Protein 3KMA (pdb70)

Organism: Paramecium bursaria Chlorella virus 1 (NCBI:txid10506)

Sequence (210 aa):
MFNDRVIVKKSPLGGYGVFARKSFEKGELVEECLCIVRHNDDWGTALEDYLFSRKNMSAMALGFGAIFNHSKDPNARHELTAGLKRMRIFTIKPIAIGEEITISYMFNDRVIVKKSPLGGYGVFARKSFEKGELVEECLCIVRHNDDWGTALEDYLFSRKNMSAMALGFGAIFNHSKDPNARHELTAGLKRMRIFTIKPIAIGEEITISY

Radius of gyration: 16.86 Å; Cα contacts (8 Å, |Δi|>4): 523; chains: 2; bounding box: 34×38×48 Å

B-factor: mean 26.41, std 9.65, range [11.76, 72.54]

InterPro domains:
  IPR001214 SET domain [PF00856] (15-106)
  IPR001214 SET domain [PS50280] (4-106)
  IPR001214 SET domain [SM00317] (4-112)
  IPR009207 Histone-lysine N-methyltransferase, H3 lysine-37 specific [PIRSF022536] (6-108)
  IPR046341 SET domain superfamily [G3DSA:2.170.270.10] (1-119)
  IPR046341 SET domain superfamily [SSF82199] (2-110)

Structure (mmCIF, N/CA/C/O backbone):
data_3KMA
#
_entry.id   3KMA
#
_cell.length_a   60.403
_cell.length_b   60.403
_cell.length_c   102.417
_cell.angle_alpha   90.00
_cell.angle_beta   90.00
_cell.angle_gamma   120.00
#
_symmetry.space_group_name_H-M   'P 32 2 1'
#
loop_
_entity.id
_entity.type
_entity.pdbx_description
1 polymer 'A612L protein'
2 non-polymer GLYCEROL
3 non-polymer 'SULFATE ION'
4 non-polymer 'CHLORIDE ION'
5 water water
#
loop_
_atom_site.group_PDB
_atom_site.id
_atom_site.type_symbol
_atom_site.label_atom_id
_atom_site.label_alt_id
_atom_site.label_comp_id
_atom_site.label_asym_id
_atom_site.label_entity_id
_atom_site.label_seq_id
_atom_site.pdbx_PDB_ins_code
_atom_site.Cartn_x
_atom_site.Cartn_y
_atom_site.Cartn_z
_atom_site.occupancy
_atom_site.B_iso_or_equiv
_atom_site.auth_seq_id
_atom_site.auth_comp_id
_atom_site.auth_asym_id
_atom_site.auth_atom_id
_atom_site.pdbx_PDB_model_num
ATOM 1 N N . MET A 1 1 ? -30.043 33.308 59.822 1.00 23.77 1 MET A N 1
ATOM 2 C CA . MET A 1 1 ? -28.762 34.069 59.802 1.00 23.07 1 MET A CA 1
ATOM 3 C C . MET A 1 1 ? -28.821 35.124 58.704 1.00 23.28 1 MET A C 1
ATOM 4 O O . MET A 1 1 ? -29.028 34.801 57.535 1.00 23.73 1 MET A O 1
ATOM 9 N N . PHE A 1 2 ? -28.638 36.385 59.078 1.00 23.39 2 PHE A N 1
ATOM 10 C CA . PHE A 1 2 ? -28.695 37.461 58.099 1.00 24.77 2 PHE A CA 1
ATOM 11 C C . PHE A 1 2 ? -28.199 38.776 58.670 1.00 24.70 2 PHE A C 1
ATOM 12 O O . PHE A 1 2 ? -27.958 38.897 59.868 1.00 24.84 2 PHE A O 1
ATOM 20 N N . ASN A 1 3 ? -28.040 39.756 57.788 1.00 25.13 3 ASN A N 1
ATOM 21 C CA . ASN A 1 3 ? -27.653 41.096 58.189 1.00 25.98 3 ASN A CA 1
ATOM 22 C C . ASN A 1 3 ? -28.463 42.060 57.333 1.00 27.10 3 ASN A C 1
ATOM 23 O O . ASN A 1 3 ? -29.460 41.665 56.722 1.00 26.75 3 ASN A O 1
ATOM 28 N N . ASP A 1 4 ? -28.044 43.315 57.280 1.00 28.94 4 ASP A N 1
ATOM 29 C CA . ASP A 1 4 ? -28.773 44.316 56.518 1.00 31.57 4 ASP A CA 1
ATOM 30 C C . ASP A 1 4 ? -28.740 44.160 55.000 1.00 31.86 4 ASP A C 1
ATOM 31 O O . ASP A 1 4 ? -29.512 44.813 54.301 1.00 34.27 4 ASP A O 1
ATOM 36 N N . ARG A 1 5 ? -27.877 43.291 54.481 1.00 29.86 5 ARG A N 1
ATOM 37 C CA . ARG A 1 5 ? -27.801 43.131 53.032 1.00 27.81 5 ARG A CA 1
ATOM 38 C C . ARG A 1 5 ? -27.931 41.717 52.476 1.00 25.00 5 ARG A C 1
ATOM 39 O O . ARG A 1 5 ? -28.224 41.547 51.294 1.00 25.07 5 ARG A O 1
ATOM 47 N N . VAL A 1 6 ? -27.713 40.704 53.310 1.00 23.53 6 VAL A N 1
ATOM 48 C CA . VAL A 1 6 ? -27.823 39.323 52.846 1.00 22.07 6 VAL A CA 1
ATOM 49 C C . VAL A 1 6 ? -28.513 38.433 53.872 1.00 22.11 6 VAL A C 1
ATOM 50 O O . VAL A 1 6 ? -28.498 38.718 55.069 1.00 21.26 6 VAL A O 1
ATOM 54 N N . ILE A 1 7 ? -29.118 37.352 53.392 1.00 22.00 7 ILE A N 1
ATOM 55 C CA . ILE A 1 7 ? -29.800 36.411 54.270 1.00 23.27 7 ILE A CA 1
ATOM 56 C C . ILE A 1 7 ? -29.535 34.993 53.779 1.00 23.01 7 ILE A C 1
ATOM 57 O O . ILE A 1 7 ? -29.461 34.746 52.573 1.00 22.66 7 ILE A O 1
ATOM 62 N N . VAL A 1 8 ? -29.374 34.065 54.714 1.00 21.39 8 VAL A N 1
ATOM 63 C CA . VAL A 1 8 ? -29.113 32.678 54.357 1.00 22.10 8 VAL A CA 1
ATOM 64 C C . VAL A 1 8 ? -30.419 31.896 54.328 1.00 23.45 8 VAL A C 1
ATOM 65 O O . VAL A 1 8 ? -31.200 31.941 55.278 1.00 24.59 8 VAL A O 1
ATOM 69 N N . LYS A 1 9 ? -30.653 31.187 53.228 1.00 24.80 9 LYS A N 1
ATOM 70 C CA . LYS A 1 9 ? -31.867 30.390 53.068 1.00 27.59 9 LYS A CA 1
ATOM 71 C C . LYS A 1 9 ? -31.540 29.137 52.274 1.00 27.61 9 LYS A C 1
ATOM 72 O O . LYS A 1 9 ? -30.457 29.020 51.706 1.00 26.28 9 LYS A O 1
ATOM 78 N N . LYS A 1 10 ? -32.478 28.197 52.239 1.00 28.63 10 LYS A N 1
ATOM 79 C CA . LYS A 1 10 ? -32.284 26.962 51.491 1.00 29.93 10 LYS A CA 1
ATOM 80 C C . LYS A 1 10 ? -32.136 27.332 50.018 1.00 30.14 10 LYS A C 1
ATOM 81 O O . LYS A 1 10 ? -32.912 28.131 49.494 1.00 31.89 10 LYS A O 1
ATOM 83 N N . SER A 1 11 ? -31.140 26.755 49.354 1.00 31.32 11 SER A N 1
ATOM 84 C CA . SER A 1 11 ? -30.895 27.055 47.948 1.00 33.03 11 SER A CA 1
ATOM 85 C C . SER A 1 11 ? -31.268 25.921 46.999 1.00 33.65 11 SER A C 1
ATOM 86 O O . SER A 1 11 ? -31.006 24.750 47.276 1.00 34.12 11 SER A O 1
ATOM 89 N N . PRO A 1 12 ? -31.890 26.258 45.858 1.00 34.82 12 PRO A N 1
ATOM 90 C CA . PRO A 1 12 ? -32.280 25.234 44.886 1.00 34.80 12 PRO A CA 1
ATOM 91 C C . PRO A 1 12 ? -31.042 24.488 44.400 1.00 35.08 12 PRO A C 1
ATOM 92 O O . PRO A 1 12 ? -31.131 23.372 43.889 1.00 36.28 12 PRO A O 1
ATOM 96 N N . LEU A 1 13 ? -29.884 25.119 44.568 1.00 34.52 13 LEU A N 1
ATOM 97 C CA . LEU A 1 13 ? -28.620 24.525 44.156 1.00 35.04 13 LEU A CA 1
ATOM 98 C C . LEU A 1 13 ? -28.171 23.482 45.171 1.00 35.85 13 LEU A C 1
ATOM 99 O O . LEU A 1 13 ? -27.155 22.814 44.979 1.00 36.29 13 LEU A O 1
ATOM 104 N N . GLY A 1 14 ? -28.931 23.354 46.255 1.00 35.55 14 GLY A N 1
ATOM 105 C CA . GLY A 1 14 ? -28.597 22.386 47.283 1.00 35.31 14 GLY A CA 1
ATOM 106 C C . GLY A 1 14 ? -28.112 23.013 48.577 1.00 35.10 14 GLY A C 1
ATOM 107 O O . GLY A 1 14 ? -27.292 23.932 48.564 1.00 34.78 14 GLY A O 1
ATOM 108 N N . GLY A 1 15 ? -28.619 22.511 49.699 1.00 34.51 15 GLY A N 1
ATOM 109 C CA . GLY A 1 15 ? -28.217 23.033 50.993 1.00 33.42 15 GLY A CA 1
ATOM 110 C C . GLY A 1 15 ? -28.564 24.497 51.181 1.00 31.33 15 GLY A C 1
ATOM 111 O O . GLY A 1 15 ? -29.610 24.961 50.728 1.00 32.77 15 GLY A O 1
ATOM 112 N N . TYR A 1 16 ? -27.682 25.228 51.854 1.00 30.13 16 TYR A N 1
ATOM 113 C CA . TYR A 1 16 ? -27.901 26.646 52.104 1.00 27.96 16 TYR A CA 1
ATOM 114 C C . TYR A 1 16 ? -27.206 27.538 51.082 1.00 26.55 16 TYR A C 1
ATOM 115 O O . TYR A 1 16 ? -26.235 27.134 50.441 1.00 24.95 16 TYR A O 1
ATOM 124 N N . GLY A 1 17 ? -27.725 28.753 50.942 1.00 24.01 17 GLY A N 1
ATOM 125 C CA . GLY A 1 17 ? -27.160 29.719 50.018 1.00 22.84 17 GLY A CA 1
ATOM 126 C C . GLY A 1 17 ? -27.336 31.118 50.579 1.00 20.66 17 GLY A C 1
ATOM 127 O O . GLY A 1 17 ? -28.099 31.321 51.528 1.00 20.28 17 GLY A O 1
ATOM 128 N N . VAL A 1 18 ? -26.628 32.087 50.008 1.00 18.37 18 VAL A N 1
ATOM 129 C CA . VAL A 1 18 ? -26.724 33.467 50.469 1.00 19.13 18 VAL A CA 1
ATOM 130 C C . VAL A 1 18 ? -27.560 34.256 49.472 1.00 18.84 18 VAL A C 1
ATOM 131 O O . VAL A 1 18 ? -27.286 34.233 48.276 1.00 19.06 18 VAL A O 1
ATOM 135 N N . PHE A 1 19 ? -28.580 34.945 49.976 1.00 19.31 19 PHE A N 1
ATOM 136 C CA . PHE A 1 19 ? -29.487 35.722 49.136 1.00 20.53 19 PHE A CA 1
ATOM 137 C C . PHE A 1 19 ? -29.459 37.215 49.445 1.00 19.80 19 PHE A C 1
ATOM 138 O O . PHE A 1 19 ? -29.264 37.626 50.587 1.00 20.85 19 PHE A O 1
ATOM 146 N N . ALA A 1 20 ? -29.665 38.022 48.411 1.00 21.26 20 ALA A N 1
ATOM 147 C CA . ALA A 1 20 ? -29.658 39.472 48.552 1.00 23.05 20 ALA A CA 1
ATOM 148 C C . ALA A 1 20 ? -30.918 40.002 49.227 1.00 24.72 20 ALA A C 1
ATOM 149 O O . ALA A 1 20 ? -32.036 39.628 48.860 1.00 26.46 20 ALA A O 1
ATOM 151 N N . ARG A 1 21 ? -30.731 40.866 50.223 1.00 26.22 21 ARG A N 1
ATOM 152 C CA . ARG A 1 21 ? -31.852 41.470 50.935 1.00 28.23 21 ARG A CA 1
ATOM 153 C C . ARG A 1 21 ? -32.093 42.859 50.359 1.00 29.01 21 ARG A C 1
ATOM 154 O O . ARG A 1 21 ? -33.146 43.458 50.569 1.00 29.64 21 ARG A O 1
ATOM 162 N N . LYS A 1 22 ? -31.096 43.369 49.644 1.00 27.49 22 LYS A N 1
ATOM 163 C CA . LYS A 1 22 ? -31.186 44.680 49.018 1.00 28.66 22 LYS A CA 1
ATOM 164 C C . LYS A 1 22 ? -30.582 44.561 47.630 1.00 28.50 22 LYS A C 1
ATOM 165 O O . LYS A 1 22 ? -30.013 43.527 47.282 1.00 28.33 22 LYS A O 1
ATOM 171 N N . SER A 1 23 ? -30.711 45.612 46.830 1.00 28.84 23 SER A N 1
ATOM 172 C CA . SER A 1 23 ? -30.149 45.590 45.489 1.00 28.82 23 SER A CA 1
ATOM 173 C C . SER A 1 23 ? -28.662 45.890 45.601 1.00 27.24 23 SER A C 1
ATOM 174 O O . SER A 1 23 ? -28.237 46.650 46.471 1.00 27.60 23 SER A O 1
ATOM 177 N N . PHE A 1 24 ? -27.875 45.281 44.725 1.00 27.16 24 PHE A N 1
ATOM 178 C CA . PHE A 1 24 ? -26.433 45.485 44.721 1.00 27.10 24 PHE A CA 1
ATOM 179 C C . PHE A 1 24 ? -25.984 46.034 43.379 1.00 27.64 24 PHE A C 1
ATOM 180 O O . PHE A 1 24 ? -26.471 45.611 42.329 1.00 28.49 24 PHE A O 1
ATOM 188 N N . GLU A 1 25 ? -25.058 46.984 43.418 1.00 28.16 25 GLU A N 1
ATOM 189 C CA . GLU A 1 25 ? -24.522 47.564 42.197 1.00 28.66 25 GLU A CA 1
ATOM 190 C C . GLU A 1 25 ? -23.343 46.693 41.784 1.00 28.97 25 GLU A C 1
ATOM 191 O O . GLU A 1 25 ? -22.843 45.903 42.583 1.00 28.67 25 GLU A O 1
ATOM 193 N N . LYS A 1 26 ? -22.903 46.823 40.539 1.00 27.52 26 LYS A N 1
ATOM 194 C CA . LYS A 1 26 ? -21.774 46.034 40.063 1.00 28.02 26 LYS A CA 1
ATOM 195 C C . LYS A 1 26 ? -20.503 46.426 40.812 1.00 26.83 26 LYS A C 1
ATOM 196 O O . LYS A 1 26 ? -20.219 47.611 40.991 1.00 26.71 26 LYS A O 1
ATOM 202 N N . GLY A 1 27 ? -19.753 45.423 41.261 1.00 25.80 27 GLY A N 1
ATOM 203 C CA . GLY A 1 27 ? -18.513 45.677 41.973 1.00 22.41 27 GLY A CA 1
ATOM 204 C C . GLY A 1 27 ? -18.645 45.999 43.450 1.00 22.29 27 GLY A C 1
ATOM 205 O O . GLY A 1 27 ? -17.641 46.207 44.132 1.00 22.12 27 GLY A O 1
ATOM 206 N N . GLU A 1 28 ? -19.874 46.027 43.954 1.00 20.63 28 GLU A N 1
ATOM 207 C CA . GLU A 1 28 ? -20.125 46.343 45.357 1.00 20.24 28 GLU A CA 1
ATOM 208 C C . GLU A 1 28 ? -19.664 45.235 46.300 1.00 20.19 28 GLU A C 1
ATOM 209 O O . GLU A 1 28 ? -19.767 44.050 45.980 1.00 19.60 28 GLU A O 1
ATOM 215 N N . LEU A 1 29 ? -19.163 45.627 47.467 1.00 20.83 29 LEU A N 1
ATOM 216 C CA . LEU A 1 29 ? -18.713 44.659 48.458 1.00 20.81 29 LEU A CA 1
ATOM 217 C C . LEU A 1 29 ? -19.945 44.036 49.109 1.00 20.85 29 LEU A C 1
ATOM 218 O O . LEU A 1 29 ? -20.801 44.743 49.645 1.00 24.02 29 LEU A O 1
ATOM 223 N N . VAL A 1 30 ? -20.033 42.712 49.053 1.00 19.67 30 VAL A N 1
ATOM 224 C CA . VAL A 1 30 ? -21.155 41.993 49.641 1.00 18.66 30 VAL A CA 1
ATOM 225 C C . VAL A 1 30 ? -20.826 41.550 51.061 1.00 19.10 30 VAL A C 1
ATOM 226 O O . VAL A 1 30 ? -21.631 41.707 51.984 1.00 19.97 30 VAL A O 1
ATOM 230 N N . GLU A 1 31 ? -19.626 41.012 51.233 1.00 17.35 31 GLU A N 1
ATOM 231 C CA . GLU A 1 31 ? -19.211 40.501 52.527 1.00 16.56 31 GLU A CA 1
ATOM 232 C C . GLU A 1 31 ? -17.699 40.529 52.695 1.00 16.08 31 GLU A C 1
ATOM 233 O O . GLU A 1 31 ? -16.960 40.294 51.737 1.00 17.41 31 GLU A O 1
ATOM 239 N N . GLU A 1 32 ? -17.252 40.837 53.910 1.00 15.27 32 GLU A N 1
ATOM 240 C CA . GLU A 1 32 ? -15.832 40.810 54.246 1.00 14.67 32 GLU A CA 1
ATOM 241 C C . GLU A 1 32 ? -15.755 40.017 55.533 1.00 14.51 32 GLU A C 1
ATOM 242 O O . GLU A 1 32 ? -16.417 40.351 56.513 1.00 16.14 32 GLU A O 1
ATOM 248 N N . CYS A 1 33 ? -14.932 38.978 55.541 1.00 14.60 33 CYS A N 1
ATOM 249 C CA . CYS A 1 33 ? -14.835 38.133 56.717 1.00 14.97 33 CYS A CA 1
ATOM 250 C C . CYS A 1 33 ? -13.432 37.603 56.937 1.00 15.35 33 CYS A C 1
ATOM 251 O O . CYS A 1 33 ? -12.628 37.553 56.016 1.00 15.47 33 CYS A O 1
ATOM 254 N N . LEU A 1 34 ? -13.147 37.216 58.172 1.00 15.98 34 LEU A N 1
ATOM 255 C CA . LEU A 1 34 ? -11.853 36.651 58.513 1.00 14.81 34 LEU A CA 1
ATOM 256 C C . LEU A 1 34 ? -11.892 35.149 58.238 1.00 15.66 34 LEU A C 1
ATOM 257 O O . LEU A 1 34 ? -12.962 34.534 58.222 1.00 16.69 34 LEU A O 1
ATOM 262 N N . CYS A 1 35 ? -10.724 34.561 58.009 1.00 15.07 35 CYS A N 1
ATOM 263 C CA . CYS A 1 35 ? -10.631 33.132 57.748 1.00 13.70 35 CYS A CA 1
ATOM 264 C C . CYS A 1 35 ? -9.656 32.496 58.724 1.00 13.76 35 CYS A C 1
ATOM 265 O O . CYS A 1 35 ? -8.732 33.155 59.204 1.00 17.34 35 CYS A O 1
ATOM 268 N N . ILE A 1 36 ? -9.870 31.218 59.014 1.00 14.97 36 ILE A N 1
ATOM 269 C CA . ILE A 1 36 ? -8.964 30.472 59.879 1.00 13.23 36 ILE A CA 1
ATOM 270 C C . ILE A 1 36 ? -8.075 29.716 58.896 1.00 13.79 36 ILE A C 1
ATOM 271 O O . ILE A 1 36 ? -8.561 28.950 58.051 1.00 14.01 36 ILE A O 1
ATOM 276 N N . VAL A 1 37 ? -6.770 29.942 59.013 1.00 14.55 37 VAL A N 1
ATOM 277 C CA . VAL A 1 37 ? -5.790 29.356 58.113 1.00 14.86 37 VAL A CA 1
ATOM 278 C C . VAL A 1 37 ? -4.893 28.314 58.766 1.00 15.38 37 VAL A C 1
ATOM 279 O O . VAL A 1 37 ? -4.320 28.555 59.830 1.00 17.80 37 VAL A O 1
ATOM 283 N N . ARG A 1 38 ? -4.764 27.160 58.114 1.00 14.76 38 ARG A N 1
ATOM 284 C CA . ARG A 1 38 ? -3.925 26.076 58.628 1.00 14.15 38 ARG A CA 1
ATOM 285 C C . ARG A 1 38 ? -3.333 25.259 57.492 1.00 14.47 38 ARG A C 1
ATOM 286 O O . ARG A 1 38 ? -3.866 25.241 56.383 1.00 16.56 38 ARG A O 1
ATOM 294 N N . HIS A 1 39 ? -2.237 24.563 57.779 1.00 14.51 39 HIS A N 1
ATOM 295 C CA . HIS A 1 39 ? -1.593 23.722 56.781 1.00 16.25 39 HIS A CA 1
ATOM 296 C C . HIS A 1 39 ? -2.631 22.736 56.233 1.00 14.66 39 HIS A C 1
ATOM 297 O O . HIS A 1 39 ? -3.468 22.238 56.982 1.00 15.80 39 HIS A O 1
ATOM 304 N N . ASN A 1 40 ? -2.580 22.459 54.931 1.00 16.69 40 ASN A N 1
ATOM 305 C CA . ASN A 1 40 ? -3.530 21.531 54.312 1.00 17.89 40 ASN A CA 1
ATOM 306 C C . ASN A 1 40 ? -3.733 20.228 55.075 1.00 17.52 40 ASN A C 1
ATOM 307 O O . ASN A 1 40 ? -4.850 19.718 55.153 1.00 19.53 40 ASN A O 1
ATOM 312 N N . ASP A 1 41 ? -2.654 19.679 55.629 1.00 16.08 41 ASP A N 1
ATOM 313 C CA . ASP A 1 41 ? -2.748 18.415 56.345 1.00 16.49 41 ASP A CA 1
ATOM 314 C C . ASP A 1 41 ? -3.471 18.486 57.686 1.00 15.97 41 ASP A C 1
ATOM 315 O O . ASP A 1 41 ? -3.741 17.457 58.303 1.00 18.00 41 ASP A O 1
ATOM 320 N N . ASP A 1 42 ? -3.787 19.696 58.140 1.00 15.37 42 ASP A N 1
ATOM 321 C CA . ASP A 1 42 ? -4.503 19.852 59.399 1.00 15.80 42 ASP A CA 1
ATOM 322 C C . ASP A 1 42 ? -6.007 19.702 59.207 1.00 15.92 42 ASP A C 1
ATOM 323 O O . ASP A 1 42 ? -6.747 19.547 60.175 1.00 15.85 42 ASP A O 1
ATOM 328 N N . TRP A 1 43 ? -6.459 19.752 57.958 1.00 15.53 43 TRP A N 1
ATOM 329 C CA . TRP A 1 43 ? -7.887 19.661 57.683 1.00 14.87 43 TRP A CA 1
ATOM 330 C C . TRP A 1 43 ? -8.365 18.265 57.334 1.00 15.63 43 TRP A C 1
ATOM 331 O O . TRP A 1 43 ? -7.713 17.545 56.577 1.00 18.56 43 TRP A O 1
ATOM 342 N N . GLY A 1 44 ? -9.513 17.897 57.889 1.00 16.17 44 GLY A N 1
ATOM 343 C CA . GLY A 1 44 ? -10.095 16.598 57.609 1.00 15.67 44 GLY A CA 1
ATOM 344 C C . GLY A 1 44 ? -11.051 16.734 56.437 1.00 15.20 44 GLY A C 1
ATOM 345 O O . GLY A 1 44 ? -10.978 17.711 55.691 1.00 16.36 44 GLY A O 1
ATOM 346 N N . THR A 1 45 ? -11.943 15.765 56.269 1.00 14.77 45 THR A N 1
ATOM 347 C CA . THR A 1 45 ? -12.901 15.807 55.170 1.00 16.12 45 THR A CA 1
ATOM 348 C C . THR A 1 45 ? -14.082 16.726 55.465 1.00 15.56 45 THR A C 1
ATOM 349 O O . THR A 1 45 ? -14.768 17.180 54.558 1.00 14.51 45 THR A O 1
ATOM 353 N N . ALA A 1 46 ? -14.306 17.017 56.741 1.00 16.32 46 ALA A N 1
ATOM 354 C CA . ALA A 1 46 ? -15.432 17.847 57.145 1.00 16.43 46 ALA A CA 1
ATOM 355 C C . ALA A 1 46 ? -15.753 19.065 56.289 1.00 15.78 46 ALA A C 1
ATOM 356 O O . ALA A 1 46 ? -16.893 19.236 55.858 1.00 16.54 46 ALA A O 1
ATOM 358 N N . LEU A 1 47 ? -14.755 19.905 56.038 1.00 13.96 47 LEU A N 1
ATOM 359 C CA . LEU A 1 47 ? -14.991 21.138 55.284 1.00 15.65 47 LEU A CA 1
ATOM 360 C C . LEU A 1 47 ? -14.347 21.215 53.910 1.00 17.84 47 LEU A C 1
ATOM 361 O O . LEU A 1 47 ? -14.212 22.298 53.358 1.00 18.23 47 LEU A O 1
ATOM 366 N N . GLU A 1 48 ? -13.962 20.081 53.341 1.00 19.57 48 GLU A N 1
ATOM 367 C CA . GLU A 1 48 ? -13.299 20.118 52.046 1.00 22.01 48 GLU A CA 1
ATOM 368 C C . GLU A 1 48 ? -14.079 20.830 50.935 1.00 22.21 48 GLU A C 1
ATOM 369 O O . GLU A 1 48 ? -13.471 21.347 49.997 1.00 23.59 48 GLU A O 1
ATOM 375 N N . ASP A 1 49 ? -15.407 20.881 51.038 1.00 20.98 49 ASP A N 1
ATOM 376 C CA . ASP A 1 49 ? -16.210 21.554 50.009 1.00 22.73 49 ASP A CA 1
ATOM 377 C C . ASP A 1 49 ? -16.333 23.062 50.236 1.00 21.41 49 ASP A C 1
ATOM 378 O O . ASP A 1 49 ? -16.921 23.779 49.418 1.00 22.77 49 ASP A O 1
ATOM 383 N N . TYR A 1 50 ? -15.775 23.542 51.341 1.00 17.85 50 TYR A N 1
ATOM 384 C CA . TYR A 1 50 ? -15.842 24.960 51.689 1.00 16.94 50 TYR A CA 1
ATOM 385 C C . TYR A 1 50 ? -14.490 25.648 51.706 1.00 15.42 50 TYR A C 1
ATOM 386 O O . TYR A 1 50 ? -14.402 26.863 51.515 1.00 16.64 50 TYR A O 1
ATOM 395 N N . LEU A 1 51 ? -13.436 24.877 51.948 1.00 14.69 51 LEU A N 1
ATOM 396 C CA . LEU A 1 51 ? -12.094 25.441 52.036 1.00 15.17 51 LEU A CA 1
ATOM 397 C C . LEU A 1 51 ? -11.541 26.054 50.760 1.00 17.14 51 LEU A C 1
ATOM 398 O O . LEU A 1 51 ? -11.871 25.635 49.650 1.00 17.69 51 LEU A O 1
ATOM 403 N N . PHE A 1 52 ? -10.689 27.056 50.943 1.00 18.16 52 PHE A N 1
ATOM 404 C CA . PHE A 1 52 ? -10.017 27.726 49.839 1.00 19.99 52 PHE A CA 1
ATOM 405 C C . PHE A 1 52 ? -8.546 27.420 50.089 1.00 21.69 52 PHE A C 1
ATOM 406 O O . PHE A 1 52 ? -8.067 27.540 51.220 1.00 20.86 52 PHE A O 1
ATOM 414 N N . SER A 1 53 ? -7.830 27.010 49.047 1.00 20.16 53 SER A N 1
ATOM 415 C CA . SER A 1 53 ? -6.434 26.640 49.218 1.00 22.89 53 SER A CA 1
ATOM 416 C C . SER A 1 53 ? -5.449 27.358 48.307 1.00 22.82 53 SER A C 1
ATOM 417 O O . SER A 1 53 ? -5.768 27.705 47.173 1.00 24.19 53 SER A O 1
ATOM 420 N N . ARG A 1 54 ? -4.243 27.561 48.829 1.00 22.60 54 ARG A N 1
ATOM 421 C CA . ARG A 1 54 ? -3.154 28.204 48.101 1.00 22.59 54 ARG A CA 1
ATOM 422 C C . ARG A 1 54 ? -1.866 27.566 48.611 1.00 23.41 54 ARG A C 1
ATOM 423 O O . ARG A 1 54 ? -1.538 27.670 49.794 1.00 22.58 54 ARG A O 1
ATOM 425 N N . LYS A 1 55 ? -1.142 26.903 47.715 1.00 23.77 55 LYS A N 1
ATOM 426 C CA . LYS A 1 55 ? 0.093 26.226 48.077 1.00 25.41 55 LYS A CA 1
ATOM 427 C C . LYS A 1 55 ? -0.184 25.163 49.141 1.00 24.73 55 LYS A C 1
ATOM 428 O O . LYS A 1 55 ? -1.057 24.320 48.952 1.00 26.76 55 LYS A O 1
ATOM 434 N N . ASN A 1 56 ? 0.531 25.204 50.259 1.00 26.46 56 ASN A N 1
ATOM 435 C CA . ASN A 1 56 ? 0.334 24.199 51.299 1.00 26.02 56 ASN A CA 1
ATOM 436 C C . ASN A 1 56 ? -0.615 24.641 52.404 1.00 24.73 56 ASN A C 1
ATOM 437 O O . ASN A 1 56 ? -0.684 24.010 53.457 1.00 22.90 56 ASN A O 1
ATOM 442 N N . MET A 1 57 ? -1.365 25.711 52.156 1.00 23.05 57 MET A N 1
ATOM 443 C CA . MET A 1 57 ? -2.289 26.232 53.159 1.00 22.10 57 MET A CA 1
ATOM 444 C C . MET A 1 57 ? -3.738 26.250 52.693 1.00 21.73 57 MET A C 1
ATOM 445 O O . MET A 1 57 ? -4.019 26.437 51.510 1.00 23.05 57 MET A O 1
ATOM 450 N N . SER A 1 58 ? -4.653 26.051 53.637 1.00 18.09 58 SER A N 1
ATOM 451 C CA . SER A 1 58 ? -6.082 26.100 53.346 1.00 16.88 58 SER A CA 1
ATOM 452 C C . SER A 1 58 ? -6.736 27.015 54.362 1.00 16.24 58 SER A C 1
ATOM 453 O O . SER A 1 58 ? -6.267 27.146 55.497 1.00 15.74 58 SER A O 1
ATOM 456 N N . ALA A 1 59 ? -7.829 27.641 53.958 1.00 15.54 59 ALA A N 1
ATOM 457 C CA . ALA A 1 59 ? -8.510 28.567 54.843 1.00 14.88 59 ALA A CA 1
ATOM 458 C C . ALA A 1 59 ? -10.018 28.388 54.846 1.00 15.05 59 ALA A C 1
ATOM 459 O O . ALA A 1 59 ? -10.635 28.160 53.801 1.00 13.96 59 ALA A O 1
ATOM 461 N N . MET A 1 60 ? -10.601 28.485 56.036 1.00 13.16 60 MET A N 1
ATOM 462 C CA . MET A 1 60 ? -12.046 28.378 56.192 1.00 13.77 60 MET A CA 1
ATOM 463 C C . MET A 1 60 ? -12.592 29.774 56.487 1.00 12.25 60 MET A C 1
ATOM 464 O O . MET A 1 60 ? -12.227 30.398 57.483 1.00 13.77 60 MET A O 1
ATOM 469 N N . ALA A 1 61 ? -13.450 30.275 55.601 1.00 12.54 61 ALA A N 1
ATOM 470 C CA . ALA A 1 61 ? -14.017 31.604 55.781 1.00 11.86 61 ALA A CA 1
ATOM 471 C C . ALA A 1 61 ? -15.117 31.621 56.827 1.00 12.64 61 ALA A C 1
ATOM 472 O O . ALA A 1 61 ? -16.007 30.768 56.819 1.00 13.12 61 ALA A O 1
ATOM 474 N N . LEU A 1 62 ? -15.045 32.594 57.728 1.00 12.97 62 LEU A N 1
ATOM 475 C CA . LEU A 1 62 ? -16.053 32.738 58.769 1.00 11.76 62 LEU A CA 1
ATOM 476 C C . LEU A 1 62 ? -17.098 33.712 58.228 1.00 13.32 62 LEU A C 1
ATOM 477 O O . LEU A 1 62 ? -17.169 33.919 57.023 1.00 12.27 62 LEU A O 1
ATOM 482 N N . GLY A 1 63 ? -17.899 34.317 59.094 1.00 12.70 63 GLY A N 1
ATOM 483 C CA . GLY A 1 63 ? -18.928 35.216 58.591 1.00 13.15 63 GLY A CA 1
ATOM 484 C C . GLY A 1 63 ? -19.832 34.465 57.622 1.00 12.83 63 GLY A C 1
ATOM 485 O O . GLY A 1 63 ? -20.221 33.326 57.898 1.00 12.25 63 GLY A O 1
ATOM 486 N N . PHE A 1 64 ? -20.172 35.091 56.497 1.00 13.49 64 PHE A N 1
ATOM 487 C CA . PHE A 1 64 ? -21.021 34.462 55.477 1.00 13.65 64 PHE A CA 1
ATOM 488 C C . PHE A 1 64 ? -20.176 33.877 54.344 1.00 14.24 64 PHE A C 1
ATOM 489 O O . PHE A 1 64 ? -20.699 33.214 53.445 1.00 14.28 64 PHE A O 1
ATOM 497 N N . GLY A 1 65 ? -18.873 34.133 54.395 1.00 15.45 65 GLY A N 1
ATOM 498 C CA . GLY A 1 65 ? -17.969 33.693 53.342 1.00 14.63 65 GLY A CA 1
ATOM 499 C C . GLY A 1 65 ? -18.048 32.283 52.797 1.00 15.32 65 GLY A C 1
ATOM 500 O O . GLY A 1 65 ? -17.995 32.089 51.584 1.00 16.94 65 GLY A O 1
ATOM 501 N N . ALA A 1 66 ? -18.170 31.293 53.673 1.00 15.62 66 ALA A N 1
ATOM 502 C CA . ALA A 1 66 ? -18.216 29.903 53.225 1.00 16.71 66 ALA A CA 1
ATOM 503 C C . ALA A 1 66 ? -19.588 29.434 52.749 1.00 17.84 66 ALA A C 1
ATOM 504 O O . ALA A 1 66 ? -19.713 28.354 52.169 1.00 21.27 66 ALA A O 1
ATOM 506 N N . ILE A 1 67 ? -20.608 30.254 52.971 1.00 17.30 67 ILE A N 1
ATOM 507 C CA . ILE A 1 67 ? -21.970 29.892 52.606 1.00 17.87 67 ILE A CA 1
ATOM 508 C C . ILE A 1 67 ? -22.349 30.159 51.147 1.00 17.72 67 ILE A C 1
ATOM 509 O O . ILE A 1 67 ? -23.264 29.523 50.616 1.00 19.04 67 ILE A O 1
ATOM 514 N N . PHE A 1 68 ? -21.654 31.084 50.492 1.00 16.69 68 PHE A N 1
ATOM 515 C CA . PHE A 1 68 ? -21.948 31.387 49.092 1.00 17.65 68 PHE A CA 1
ATOM 516 C C . PHE A 1 68 ? -21.758 30.139 48.236 1.00 17.74 68 PHE A C 1
ATOM 517 O O . PHE A 1 68 ? -20.732 29.470 48.326 1.00 19.94 68 PHE A O 1
ATOM 525 N N . ASN A 1 69 ? -22.753 29.820 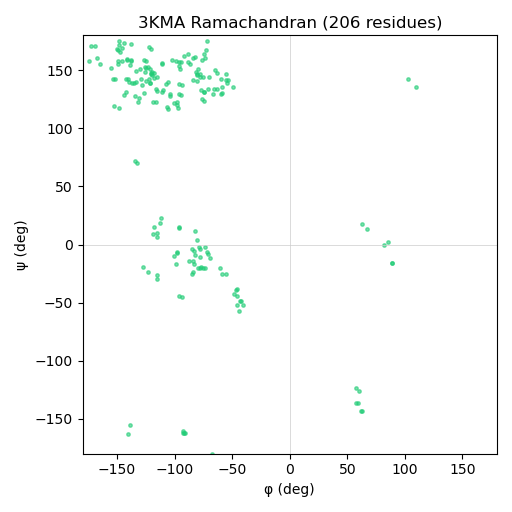47.415 1.00 19.79 69 ASN A N 1
ATOM 526 C CA . ASN A 1 69 ? -22.675 28.654 46.541 1.00 22.47 69 ASN A CA 1
ATOM 527 C C . ASN A 1 69 ? -21.897 28.952 45.261 1.00 25.04 69 ASN A C 1
ATOM 528 O O . ASN A 1 69 ? -21.703 30.112 44.891 1.00 21.73 69 ASN A O 1
ATOM 533 N N . HIS A 1 70 ? -21.451 27.891 44.597 1.00 27.90 70 HIS A N 1
ATOM 534 C CA . HIS A 1 70 ? -20.707 28.003 43.347 1.00 31.90 70 HIS A CA 1
ATOM 535 C C . HIS A 1 70 ? -21.676 27.846 42.180 1.00 33.01 70 HIS A C 1
ATOM 536 O O . HIS A 1 70 ? -22.692 27.162 42.299 1.00 33.64 70 HIS A O 1
ATOM 543 N N . SER A 1 71 ? -21.363 28.476 41.053 1.00 33.43 71 SER A N 1
ATOM 544 C CA . SER A 1 71 ? -22.232 28.404 39.884 1.00 35.49 71 SER A CA 1
ATOM 545 C C . SER A 1 71 ? -21.477 28.638 38.585 1.00 36.83 71 SER A C 1
ATOM 546 O O . SER A 1 71 ? -20.464 29.336 38.562 1.00 36.11 71 SER A O 1
ATOM 549 N N . LYS A 1 72 ? -21.983 28.053 37.502 1.00 37.21 72 LYS A N 1
ATOM 550 C CA . LYS A 1 72 ? -21.365 28.202 36.190 1.00 38.18 72 LYS A CA 1
ATOM 5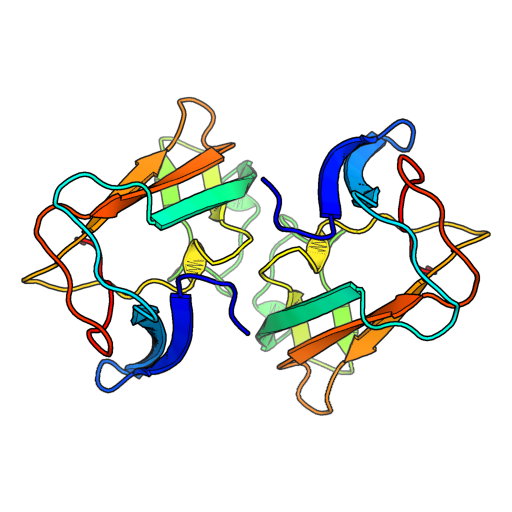51 C C . LYS A 1 72 ? -21.624 29.602 35.642 1.00 37.90 72 LYS A C 1
ATOM 552 O O . LYS A 1 72 ? -20.917 30.071 34.748 1.00 39.18 72 LYS A O 1
ATOM 554 N N . ASP A 1 73 ? -22.645 30.260 36.182 1.00 36.69 73 ASP A N 1
ATOM 555 C CA . ASP A 1 73 ? -23.007 31.615 35.774 1.00 35.95 73 ASP A CA 1
ATOM 556 C C . ASP A 1 73 ? -23.212 32.457 37.034 1.00 34.10 73 ASP A C 1
ATOM 557 O O . ASP A 1 73 ? -24.333 32.837 37.369 1.00 35.12 73 ASP A O 1
ATOM 559 N N . PRO A 1 74 ? -22.117 32.762 37.746 1.00 31.72 74 PRO A N 1
ATOM 560 C CA . PRO A 1 74 ? -22.136 33.554 38.980 1.00 29.22 74 PRO A CA 1
ATOM 561 C C . PRO A 1 74 ? -22.371 35.051 38.801 1.00 26.90 74 PRO A C 1
ATOM 562 O O . PRO A 1 74 ? -22.190 35.600 37.713 1.00 26.73 74 PRO A O 1
ATOM 566 N N . ASN A 1 75 ? -22.781 35.704 39.883 1.00 24.74 75 ASN A N 1
ATOM 567 C CA . ASN A 1 75 ? -23.009 37.139 39.866 1.00 22.60 75 ASN A CA 1
ATOM 568 C C . ASN A 1 75 ? -22.079 37.814 40.868 1.00 20.84 75 ASN A C 1
ATOM 569 O O . ASN A 1 75 ? -22.198 39.012 41.140 1.00 20.26 75 ASN A O 1
ATOM 574 N N . ALA A 1 76 ? -21.146 37.031 41.407 1.00 19.93 76 ALA A N 1
ATOM 575 C CA . ALA A 1 76 ? -20.176 37.536 42.373 1.00 19.04 76 ALA A CA 1
ATOM 576 C C . ALA A 1 76 ? -18.843 36.796 42.267 1.00 18.70 76 ALA A C 1
ATOM 577 O O . ALA A 1 76 ? -18.723 35.797 41.556 1.00 19.18 76 ALA A O 1
ATOM 579 N N . ARG A 1 77 ? -17.841 37.302 42.978 1.00 18.68 77 ARG A N 1
ATOM 580 C CA . ARG A 1 77 ? -16.512 36.703 42.982 1.00 18.26 77 ARG A CA 1
ATOM 581 C C . ARG A 1 77 ? -15.931 36.784 44.384 1.00 18.96 77 ARG A C 1
ATOM 582 O O . ARG A 1 77 ? -16.363 37.599 45.198 1.00 16.25 77 ARG A O 1
ATOM 590 N N . HIS A 1 78 ? -14.958 35.930 44.677 1.00 19.71 78 HIS A N 1
ATOM 591 C CA . HIS A 1 78 ? -14.321 35.983 45.982 1.00 21.26 78 HIS A CA 1
ATOM 592 C C . HIS A 1 78 ? -12.900 36.484 45.789 1.00 20.21 78 HIS A C 1
ATOM 593 O O . HIS A 1 78 ? -12.321 36.367 44.706 1.00 20.90 78 HIS A O 1
ATOM 600 N N . GLU A 1 79 ? -12.343 37.051 46.846 1.00 18.48 79 GLU A N 1
ATOM 601 C CA . GLU A 1 79 ? -11.002 37.583 46.798 1.00 17.99 79 GLU A CA 1
ATOM 602 C C . GLU A 1 79 ? -10.354 37.309 48.148 1.00 18.00 79 GLU A C 1
ATOM 603 O O . GLU A 1 79 ? -10.932 37.600 49.189 1.00 18.01 79 GLU A O 1
ATOM 609 N N . LEU A 1 80 ? -9.163 36.724 48.120 1.00 18.65 80 LEU A N 1
ATOM 610 C CA . LEU A 1 80 ? -8.436 36.396 49.339 1.00 19.48 80 LEU A CA 1
ATOM 611 C C . LEU A 1 80 ? -7.147 37.190 49.432 1.00 21.40 80 LEU A C 1
ATOM 612 O O . LEU A 1 80 ? -6.496 37.462 48.418 1.00 22.13 80 LEU A O 1
ATOM 617 N N . THR A 1 81 ? -6.788 37.578 50.651 1.00 20.21 81 THR A N 1
ATOM 618 C CA . THR A 1 81 ? -5.552 38.310 50.864 1.00 20.89 81 THR A CA 1
ATOM 619 C C . THR A 1 81 ? -4.422 37.295 50.723 1.00 23.27 81 THR A C 1
ATOM 620 O O . THR A 1 81 ? -4.656 36.083 50.770 1.00 23.04 81 THR A O 1
ATOM 624 N N . ALA A 1 82 ? -3.200 37.787 50.549 1.00 24.94 82 ALA A N 1
ATOM 625 C CA . ALA A 1 82 ? -2.039 36.921 50.372 1.00 26.53 82 ALA A CA 1
ATOM 626 C C . ALA A 1 82 ? -1.961 35.760 51.365 1.00 25.71 82 ALA A C 1
ATOM 627 O O . ALA A 1 82 ? -1.812 34.606 50.958 1.00 29.35 82 ALA A O 1
ATOM 629 N N . GLY A 1 83 ? -2.058 36.063 52.656 1.00 23.10 83 GLY A N 1
ATOM 630 C CA . GLY A 1 83 ? -1.975 35.023 53.669 1.00 22.69 83 GLY A CA 1
ATOM 631 C C . GLY A 1 83 ? -3.264 34.248 53.886 1.00 20.55 83 GLY A C 1
ATOM 632 O O . GLY A 1 83 ? -3.336 33.386 54.766 1.00 22.34 83 GLY A O 1
ATOM 633 N N . LEU A 1 84 ? -4.274 34.552 53.073 1.00 20.68 84 LEU A N 1
ATOM 634 C CA . LEU A 1 84 ? -5.583 33.901 53.145 1.00 17.90 84 LEU A CA 1
ATOM 635 C C . LEU A 1 84 ? -6.353 34.223 54.417 1.00 17.64 84 LEU A C 1
ATOM 636 O O . LEU A 1 84 ? -7.360 33.577 54.714 1.00 16.49 84 LEU A O 1
ATOM 641 N N . LYS A 1 85 ? -5.895 35.229 55.156 1.00 18.05 85 LYS A N 1
ATOM 642 C CA . LYS A 1 85 ? -6.530 35.605 56.412 1.00 16.99 85 LYS A CA 1
ATOM 643 C C . LYS A 1 85 ? -7.846 36.362 56.280 1.00 17.11 85 LYS A C 1
ATOM 644 O O . LYS A 1 85 ? -8.631 36.405 57.223 1.00 17.62 85 LYS A O 1
ATOM 646 N N . ARG A 1 86 ? -8.090 36.964 55.122 1.00 15.34 86 ARG A N 1
ATOM 647 C CA . ARG A 1 86 ? -9.323 37.714 54.923 1.00 15.32 86 ARG A CA 1
ATOM 648 C C . ARG A 1 86 ? -9.932 37.433 53.560 1.00 14.80 86 ARG A C 1
ATOM 649 O O . ARG A 1 86 ? -9.222 37.337 52.560 1.00 15.50 86 ARG A O 1
ATOM 657 N N . MET A 1 87 ? -11.255 37.293 53.530 1.00 14.60 87 MET A N 1
ATOM 658 C CA . MET A 1 87 ? -11.970 37.052 52.287 1.00 14.39 87 MET A CA 1
ATOM 659 C C . MET A 1 87 ? -13.000 38.136 52.028 1.00 14.22 87 MET A C 1
ATOM 660 O O . MET A 1 87 ? -13.686 38.590 52.944 1.00 16.25 87 MET A O 1
ATOM 665 N N . ARG A 1 88 ? -13.083 38.558 50.773 1.00 13.88 88 ARG A N 1
ATOM 666 C CA . ARG A 1 88 ? -14.068 39.545 50.360 1.00 14.60 88 ARG A CA 1
ATOM 667 C C . ARG A 1 88 ? -14.886 38.971 49.214 1.00 13.75 88 ARG A C 1
ATOM 668 O O . ARG A 1 88 ? -14.364 38.262 48.346 1.00 14.95 88 ARG A O 1
ATOM 676 N N . ILE A 1 89 ? -16.182 39.251 49.234 1.00 15.06 89 ILE A N 1
ATOM 677 C CA . ILE A 1 89 ? -17.080 38.814 48.179 1.00 14.84 89 ILE A CA 1
ATOM 678 C C . ILE A 1 89 ? -17.592 40.093 47.531 1.00 13.59 89 ILE A C 1
ATOM 679 O O . ILE A 1 89 ? -18.147 40.956 48.214 1.00 14.89 89 ILE A O 1
ATOM 684 N N . PHE A 1 90 ? -17.369 40.219 46.225 1.00 16.44 90 PHE A N 1
ATOM 685 C CA . PHE A 1 90 ? -17.788 41.391 45.451 1.00 16.53 90 PHE A CA 1
ATOM 686 C C . PHE A 1 90 ? -18.739 40.942 44.342 1.00 16.13 90 PHE A C 1
ATOM 687 O O . PHE A 1 90 ? -18.584 39.855 43.786 1.00 17.08 90 PHE A O 1
ATOM 695 N N . THR A 1 91 ? -19.712 41.778 43.998 1.00 18.77 91 THR A N 1
ATOM 696 C CA . THR A 1 91 ? -20.619 41.417 42.916 1.00 19.61 91 THR A CA 1
ATOM 697 C C . THR A 1 91 ? -19.878 41.707 41.616 1.00 21.30 91 THR A C 1
ATOM 698 O O . THR A 1 91 ? -19.014 42.586 41.575 1.00 22.01 91 THR A O 1
ATOM 702 N N . ILE A 1 92 ? -20.192 40.963 40.563 1.00 21.48 92 ILE A N 1
ATOM 703 C CA . ILE A 1 92 ? -19.551 41.197 39.273 1.00 24.73 92 ILE A CA 1
ATOM 704 C C . ILE A 1 92 ? -20.610 41.668 38.291 1.00 26.98 92 ILE A C 1
ATOM 705 O O . ILE A 1 92 ? -20.352 41.820 37.095 1.00 28.23 92 ILE A O 1
ATOM 710 N N . LYS A 1 93 ? -21.807 41.894 38.818 1.00 27.46 93 LYS A N 1
ATOM 711 C CA . LYS A 1 93 ? -22.939 42.359 38.028 1.00 29.18 93 LYS A CA 1
ATOM 712 C C . LYS A 1 93 ? -24.024 42.795 39.001 1.00 29.86 93 LYS A C 1
ATOM 713 O O . LYS A 1 93 ? -24.002 42.418 40.172 1.00 29.05 93 LYS A O 1
ATOM 719 N N . PRO A 1 94 ? -24.981 43.613 38.538 1.00 28.65 94 PRO A N 1
ATOM 720 C CA . PRO A 1 94 ? -26.049 44.055 39.438 1.00 27.94 94 PRO A CA 1
ATOM 721 C C . PRO A 1 94 ? -26.834 42.858 39.973 1.00 26.69 94 PRO A C 1
ATOM 722 O O . PRO A 1 94 ? -27.065 41.887 39.255 1.00 27.46 94 PRO A O 1
ATOM 726 N N . ILE A 1 95 ? -27.229 42.925 41.240 1.00 27.23 95 ILE A N 1
ATOM 727 C CA . ILE A 1 95 ? -27.990 41.844 41.850 1.00 26.20 95 ILE A CA 1
ATOM 728 C C . ILE A 1 95 ? -29.270 42.390 42.472 1.00 26.19 95 ILE A C 1
ATOM 729 O O . ILE A 1 95 ? -29.239 43.366 43.223 1.00 26.75 95 ILE A O 1
ATOM 734 N N . ALA A 1 96 ? -30.392 41.752 42.155 1.00 27.89 96 ALA A N 1
ATOM 735 C CA . ALA A 1 96 ? -31.690 42.181 42.663 1.00 28.48 96 ALA A CA 1
ATOM 736 C C . ALA A 1 96 ? -32.114 41.414 43.905 1.00 28.85 96 ALA A C 1
ATOM 737 O O . ALA A 1 96 ? -31.702 40.273 44.116 1.00 29.05 96 ALA A O 1
ATOM 739 N N . ILE A 1 97 ? -32.947 42.057 44.717 1.00 28.26 97 ILE A N 1
ATOM 740 C CA . ILE A 1 97 ? -33.462 41.464 45.944 1.00 28.63 97 ILE A CA 1
ATOM 741 C C . ILE A 1 97 ? -34.018 40.069 45.678 1.00 28.92 97 ILE A C 1
ATOM 742 O O . ILE A 1 97 ? -34.734 39.854 44.697 1.00 29.27 97 ILE A O 1
ATOM 747 N N . GLY A 1 98 ? -33.678 39.124 46.550 1.00 28.27 98 GLY A N 1
ATOM 748 C CA . GLY A 1 98 ? -34.170 37.767 46.397 1.00 27.42 98 GLY A CA 1
ATOM 749 C C . GLY A 1 98 ? -33.300 36.860 45.548 1.00 27.10 98 GLY A C 1
ATOM 750 O O . GLY A 1 98 ? -33.455 35.641 45.581 1.00 27.73 98 GLY A O 1
ATOM 751 N N . GLU A 1 99 ? -32.390 37.445 44.776 1.00 27.62 99 GLU A N 1
ATOM 752 C CA . GLU A 1 99 ? -31.508 36.645 43.940 1.00 25.33 99 GLU A CA 1
ATOM 753 C C . GLU A 1 99 ? -30.437 35.991 44.799 1.00 24.52 99 GLU A C 1
ATOM 754 O O . GLU A 1 99 ? -29.976 36.580 45.778 1.00 24.55 99 GLU A O 1
ATOM 760 N N . GLU A 1 100 ? -30.048 34.772 44.446 1.00 23.99 100 GLU A N 1
ATOM 761 C CA . GLU A 1 100 ? -28.998 34.104 45.201 1.00 22.93 100 GLU A CA 1
ATOM 762 C C . GLU A 1 100 ? -27.671 34.653 44.703 1.00 22.76 100 GLU A C 1
ATOM 763 O O . GLU A 1 100 ? -27.498 34.885 43.504 1.00 23.31 100 GLU A O 1
ATOM 769 N N . ILE A 1 101 ? -26.742 34.872 45.627 1.00 21.82 101 ILE A N 1
ATOM 770 C CA . ILE A 1 101 ? -25.425 35.393 45.283 1.00 20.52 101 ILE A CA 1
ATOM 771 C C . ILE A 1 101 ? 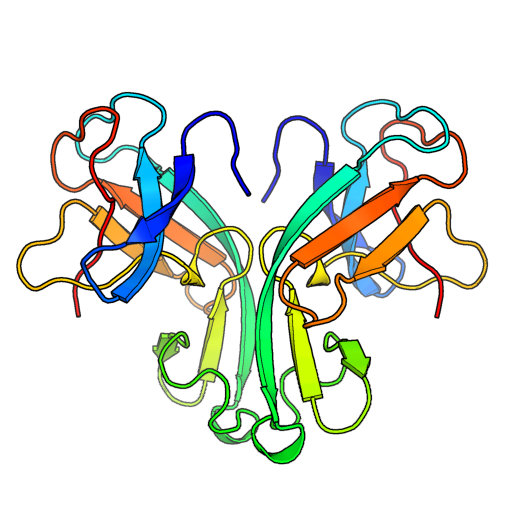-24.463 34.213 45.183 1.00 20.99 101 ILE A C 1
ATOM 772 O O . ILE A 1 101 ? -24.228 33.506 46.160 1.00 20.31 101 ILE A O 1
ATOM 777 N N . THR A 1 102 ? -23.910 34.000 43.995 1.00 19.93 102 THR A N 1
ATOM 778 C CA . THR A 1 102 ? -23.000 32.885 43.775 1.00 21.69 102 THR A CA 1
ATOM 779 C C . THR A 1 102 ? -21.655 33.325 43.211 1.00 22.43 102 THR A C 1
ATOM 780 O O . THR A 1 102 ? -21.543 34.397 42.622 1.00 20.59 102 THR A O 1
ATOM 784 N N . ILE A 1 103 ? -20.639 32.487 43.402 1.00 24.10 103 ILE A N 1
ATOM 785 C CA . ILE A 1 103 ? -19.299 32.767 42.897 1.00 26.43 103 ILE A CA 1
ATOM 786 C C . ILE A 1 103 ? -18.864 31.657 41.941 1.00 29.93 103 ILE A C 1
ATOM 787 O O . ILE A 1 103 ? -19.508 30.610 41.860 1.00 29.56 103 ILE A O 1
ATOM 792 N N . SER A 1 104 ? -17.775 31.890 41.215 1.00 34.12 104 SER A N 1
ATOM 793 C CA . SER A 1 104 ? -17.262 30.916 40.255 1.00 37.96 104 SER A CA 1
ATOM 794 C C . SER A 1 104 ? -16.726 29.654 40.922 1.00 40.24 104 SER A C 1
ATOM 795 O O . SER A 1 104 ? -16.749 29.522 42.144 1.00 40.91 104 SER A O 1
ATOM 798 N N . TYR A 1 105 ? -16.241 28.729 40.099 1.00 43.10 105 TYR A N 1
ATOM 799 C CA . TYR A 1 105 ? -15.674 27.476 40.586 1.00 44.87 105 TYR A CA 1
ATOM 800 C C . TYR A 1 105 ? -14.154 27.585 40.652 1.00 45.76 105 TYR A C 1
ATOM 801 O O . TYR A 1 105 ? -13.602 27.507 41.770 1.00 46.10 105 TYR A O 1
ATOM 810 N N . MET B 1 1 ? -13.772 42.960 60.044 1.00 25.30 1 MET B N 1
ATOM 811 C CA . MET B 1 1 ? -15.038 42.177 60.108 1.00 24.60 1 MET B CA 1
ATOM 812 C C . MET B 1 1 ? -15.917 42.729 61.224 1.00 24.69 1 MET B C 1
ATOM 813 O O . MET B 1 1 ? -15.500 42.778 62.381 1.00 25.86 1 MET B O 1
ATOM 818 N N . PHE B 1 2 ? -17.133 43.141 60.879 1.00 27.45 2 PHE B N 1
ATOM 819 C CA . PHE B 1 2 ? -18.039 43.706 61.876 1.00 28.23 2 PHE B CA 1
ATOM 820 C C . PHE B 1 2 ? -19.443 43.947 61.340 1.00 29.79 2 PHE B C 1
ATOM 821 O O . PHE B 1 2 ? -19.693 43.837 60.139 1.00 29.20 2 PHE B O 1
ATOM 829 N N . ASN B 1 3 ? -20.353 44.278 62.253 1.00 30.69 3 ASN B N 1
ATOM 830 C CA . ASN B 1 3 ? -21.727 44.609 61.903 1.00 32.59 3 ASN B CA 1
ATOM 831 C C . ASN B 1 3 ? -22.138 45.797 62.767 1.00 34.98 3 ASN B C 1
ATOM 832 O O . ASN B 1 3 ? -21.280 46.555 63.224 1.00 35.08 3 ASN B O 1
ATOM 837 N N . ASP B 1 4 ? -23.435 45.963 63.000 1.00 36.52 4 ASP B N 1
ATOM 838 C CA . ASP B 1 4 ? -23.920 47.087 63.795 1.00 38.38 4 ASP B CA 1
ATOM 839 C C . ASP B 1 4 ? -23.775 46.941 65.309 1.00 37.79 4 ASP B C 1
ATOM 840 O O . ASP B 1 4 ? -23.957 47.914 66.043 1.00 39.45 4 ASP B O 1
ATOM 845 N N . ARG B 1 5 ? -23.440 45.746 65.784 1.00 35.01 5 ARG B N 1
ATOM 846 C CA . ARG B 1 5 ? -23.316 45.540 67.223 1.00 32.57 5 ARG B CA 1
ATOM 847 C C . ARG B 1 5 ? -21.965 45.022 67.700 1.00 30.62 5 ARG B C 1
ATOM 848 O O . ARG B 1 5 ? -21.605 45.209 68.862 1.00 29.52 5 ARG B O 1
ATOM 850 N N . VAL B 1 6 ? -21.219 44.366 66.818 1.00 30.15 6 VAL B N 1
ATOM 851 C CA . VAL B 1 6 ? -19.917 43.832 67.204 1.00 28.31 6 VAL B CA 1
ATOM 852 C C . VAL B 1 6 ? -18.842 44.047 66.146 1.00 27.66 6 VAL B C 1
ATOM 853 O O . VAL B 1 6 ? -19.134 44.255 64.968 1.00 27.67 6 VAL B O 1
ATOM 857 N N . ILE B 1 7 ? -17.592 43.994 66.589 1.00 27.33 7 ILE B N 1
ATOM 858 C CA . ILE B 1 7 ? -16.449 44.162 65.703 1.00 27.47 7 ILE B CA 1
ATOM 859 C C . ILE B 1 7 ? -15.349 43.217 66.157 1.00 25.91 7 ILE B C 1
ATOM 860 O O . ILE B 1 7 ? -15.158 43.005 67.355 1.00 25.82 7 ILE B O 1
ATOM 865 N N . VAL B 1 8 ? -14.631 42.641 65.200 1.00 25.48 8 VAL B N 1
ATOM 866 C CA . VAL B 1 8 ? -13.547 41.727 65.532 1.00 25.57 8 VAL B CA 1
ATOM 867 C C . VAL B 1 8 ? -12.215 42.468 65.532 1.00 27.13 8 VAL B C 1
ATOM 868 O O . VAL B 1 8 ? -11.888 43.182 64.583 1.00 27.97 8 VAL B O 1
ATOM 872 N N . LYS B 1 9 ? -11.457 42.302 66.610 1.00 27.45 9 LYS B N 1
ATOM 873 C CA . LYS B 1 9 ? -10.158 42.951 66.738 1.00 31.38 9 LYS B CA 1
ATOM 874 C C . LYS B 1 9 ? -9.190 42.033 67.457 1.00 31.12 9 LYS B C 1
ATOM 875 O O . LYS B 1 9 ? -9.573 40.970 67.943 1.00 30.52 9 LYS B O 1
ATOM 881 N N . LYS B 1 10 ? -7.931 42.452 67.525 1.00 32.48 10 LYS B N 1
ATOM 882 C CA . LYS B 1 10 ? -6.910 41.678 68.213 1.00 33.12 10 LYS B CA 1
ATOM 883 C C . LYS B 1 10 ? -7.269 41.696 69.695 1.00 33.30 10 LYS B C 1
ATOM 884 O O . LYS B 1 10 ? -7.524 42.759 70.264 1.00 35.40 10 LYS B O 1
ATOM 886 N N . SER B 1 11 ? -7.296 40.522 70.316 1.00 34.30 11 SER B N 1
ATOM 887 C CA . SER B 1 11 ? -7.645 40.418 71.729 1.00 35.48 11 SER B CA 1
ATOM 888 C C . SER B 1 11 ? -6.453 40.139 72.637 1.00 35.61 11 SER B C 1
ATOM 889 O O . SER B 1 11 ? -5.568 39.359 72.296 1.00 35.93 11 SER B O 1
ATOM 892 N N . PRO B 1 12 ? -6.418 40.784 73.814 1.00 36.92 12 PRO B N 1
ATOM 893 C CA . PRO B 1 12 ? -5.321 40.584 74.764 1.00 37.11 12 PRO B CA 1
ATOM 894 C C . PRO B 1 12 ? -5.232 39.111 75.156 1.00 37.53 12 PRO B C 1
ATOM 895 O O . PRO B 1 12 ? -4.172 38.614 75.537 1.00 38.18 12 PRO B O 1
ATOM 899 N N . LEU B 1 13 ? -6.362 38.418 75.053 1.00 37.34 13 LEU B N 1
ATOM 900 C CA . LEU B 1 13 ? -6.431 37.004 75.390 1.00 37.95 13 LEU B CA 1
ATOM 901 C C . LEU B 1 13 ? -5.745 36.162 74.321 1.00 38.94 13 LEU B C 1
ATOM 902 O O . LEU B 1 13 ? -5.671 34.938 74.435 1.00 40.28 13 LEU B O 1
ATOM 907 N N . GLY B 1 14 ? -5.251 36.825 73.281 1.00 38.83 14 GLY B N 1
ATOM 908 C CA . GLY B 1 14 ? -4.578 36.120 72.207 1.00 38.34 14 GLY B CA 1
ATOM 909 C C . GLY B 1 14 ? -5.438 35.966 70.967 1.00 37.80 14 GLY B C 1
ATOM 910 O O . GLY B 1 14 ? -6.647 35.748 71.061 1.00 37.97 14 GLY B O 1
ATOM 911 N N . GLY B 1 15 ? -4.812 36.082 69.800 1.00 36.65 15 GLY B N 1
ATOM 912 C CA . GLY B 1 15 ? -5.538 35.945 68.550 1.00 35.00 15 GLY B CA 1
ATOM 913 C C . GLY B 1 15 ? -6.600 37.012 68.365 1.00 32.78 15 GLY B C 1
ATOM 914 O O . GLY B 1 15 ? -6.406 38.165 68.744 1.00 33.63 15 GLY B O 1
ATOM 915 N N . TYR B 1 16 ? -7.726 36.626 67.776 1.00 31.35 16 TYR B N 1
ATOM 916 C CA . TYR B 1 16 ? -8.824 37.553 67.544 1.00 29.44 16 TYR B CA 1
ATOM 917 C C . TYR B 1 16 ? -9.937 37.369 68.569 1.00 27.68 16 TYR B C 1
ATOM 918 O O . TYR B 1 16 ? -10.051 36.315 69.194 1.00 27.15 16 TYR B O 1
ATOM 927 N N . GLY B 1 17 ? -10.750 38.408 68.733 1.00 26.00 17 GLY B N 1
ATOM 928 C CA . GLY B 1 17 ? -11.861 38.357 69.667 1.00 23.53 17 GLY B CA 1
ATOM 929 C C . GLY B 1 17 ? -13.002 39.227 69.181 1.00 23.04 17 GLY B C 1
ATOM 930 O O . GLY B 1 17 ? -12.829 40.021 68.257 1.00 22.64 17 GLY B O 1
ATOM 931 N N . VAL B 1 18 ? -14.174 39.082 69.795 1.00 20.79 18 VAL B N 1
ATOM 932 C CA . VAL B 1 18 ? -15.331 39.874 69.404 1.00 21.03 18 VAL B CA 1
ATOM 933 C C . VAL B 1 18 ? -15.572 40.969 70.437 1.00 21.80 18 VAL B C 1
ATOM 934 O O . VAL B 1 18 ? -15.638 40.693 71.634 1.00 23.40 18 VAL B O 1
ATOM 938 N N . PHE B 1 19 ? -15.707 42.204 69.963 1.00 23.34 19 PHE B N 1
ATOM 939 C CA . PHE B 1 19 ? -15.920 43.352 70.841 1.00 24.38 19 PHE B CA 1
ATOM 940 C C . PHE B 1 19 ? -17.229 44.077 70.554 1.00 24.62 19 PHE B C 1
ATOM 941 O O . PHE B 1 19 ? -17.670 44.164 69.410 1.00 23.86 19 PHE B O 1
ATOM 949 N N . ALA B 1 20 ? -17.841 44.609 71.607 1.00 26.88 20 ALA B N 1
ATOM 950 C CA . ALA B 1 20 ? -19.103 45.325 71.481 1.00 27.95 20 ALA B CA 1
ATOM 951 C C . ALA B 1 20 ? -18.946 46.671 70.781 1.00 30.14 20 ALA B C 1
ATOM 952 O O . ALA B 1 20 ? -18.035 47.444 71.089 1.00 31.04 20 ALA B O 1
ATOM 954 N N . ARG B 1 21 ? -19.837 46.939 69.831 1.00 30.91 21 ARG B N 1
ATOM 955 C CA . ARG B 1 21 ? -19.831 48.194 69.091 1.00 33.27 21 ARG B CA 1
ATOM 956 C C . ARG B 1 21 ? -20.914 49.089 69.687 1.00 34.69 21 ARG B C 1
ATOM 957 O O . ARG B 1 21 ? -21.004 50.277 69.371 1.00 35.08 21 ARG B O 1
ATOM 959 N N . LYS B 1 22 ? -21.735 48.498 70.550 1.00 35.70 22 LYS B N 1
ATOM 960 C CA . LYS B 1 22 ? -22.809 49.213 71.226 1.00 37.11 22 LYS B CA 1
ATOM 961 C C . LYS B 1 22 ? -22.992 48.575 72.597 1.00 38.22 22 LYS B C 1
ATOM 962 O O . LYS B 1 22 ? -22.349 47.572 72.909 1.00 37.63 22 LYS B O 1
ATOM 968 N N . SER B 1 23 ? -23.860 49.152 73.421 1.00 39.22 23 SER B N 1
ATOM 969 C CA . SER B 1 23 ? -24.097 48.609 74.754 1.00 40.30 23 SER B CA 1
ATOM 970 C C . SER B 1 23 ? -25.067 47.433 74.687 1.00 40.63 23 SER B C 1
ATOM 971 O O . SER B 1 23 ? -25.948 47.394 73.828 1.00 41.30 23 SER B O 1
ATOM 974 N N . PHE B 1 24 ? -24.894 46.478 75.597 1.00 41.38 24 PHE B N 1
ATOM 975 C CA . PHE B 1 24 ? -25.743 45.293 75.659 1.00 42.08 24 PHE B CA 1
ATOM 976 C C . PHE B 1 24 ? -26.293 45.074 77.064 1.00 42.18 24 PHE B C 1
ATOM 977 O O . PHE B 1 24 ? -25.572 45.220 78.053 1.00 42.92 24 PHE B O 1
ATOM 985 N N . GLU B 1 25 ? -27.572 44.721 77.147 1.00 42.03 25 GLU B N 1
ATOM 986 C CA . GLU B 1 25 ? -28.208 44.450 78.431 1.00 40.95 25 GLU B CA 1
ATOM 987 C C . GLU B 1 25 ? -28.116 42.941 78.652 1.00 40.72 25 GLU B C 1
ATOM 988 O O . GLU B 1 25 ? -27.970 42.188 77.691 1.00 39.83 25 GLU B O 1
ATOM 990 N N . LYS B 1 26 ? -28.191 42.499 79.904 1.00 39.06 26 LYS B N 1
ATOM 991 C CA . LYS B 1 26 ? -28.102 41.071 80.197 1.00 39.27 26 LYS B CA 1
ATOM 992 C C . LYS B 1 26 ? -29.206 40.298 79.482 1.00 37.89 26 LYS B C 1
ATOM 993 O O . LYS B 1 26 ? -30.363 40.719 79.466 1.00 38.24 26 LYS B O 1
ATOM 999 N N . GLY B 1 27 ? -28.837 39.169 78.884 1.00 36.19 27 GLY B N 1
ATOM 1000 C CA . GLY B 1 27 ? -29.808 38.349 78.181 1.00 34.03 27 GLY B CA 1
ATOM 1001 C C . GLY B 1 27 ? -30.066 38.759 76.742 1.00 33.22 27 GLY B C 1
ATOM 1002 O O . GLY B 1 27 ? -30.891 38.148 76.059 1.00 31.99 27 GLY B O 1
ATOM 1003 N N . GLU B 1 28 ? -29.364 39.782 76.267 1.00 31.67 28 GLU B N 1
ATOM 1004 C CA . GLU B 1 28 ? -29.556 40.241 74.900 1.00 30.28 28 GLU B CA 1
ATOM 1005 C C . GLU B 1 28 ? -28.839 39.331 73.911 1.00 28.96 28 GLU B C 1
ATOM 1006 O O . GLU B 1 28 ? -27.758 38.814 74.197 1.00 28.06 28 GLU B O 1
ATOM 1012 N N . LEU B 1 29 ? -29.454 39.136 72.750 1.00 27.16 29 LEU B N 1
ATOM 1013 C CA . LEU B 1 29 ? -28.868 38.298 71.712 1.00 26.48 29 LEU B CA 1
ATOM 1014 C C . LEU B 1 29 ? -27.747 39.078 71.043 1.00 26.47 29 LEU B C 1
ATOM 1015 O O . LEU B 1 29 ? -27.957 40.189 70.558 1.00 27.45 29 LEU B O 1
ATOM 1020 N N . VAL B 1 30 ? -26.556 38.492 71.024 1.00 23.31 30 VAL B N 1
ATOM 1021 C CA . VAL B 1 30 ? -25.400 39.137 70.419 1.00 23.39 30 VAL B CA 1
ATOM 1022 C C . VAL B 1 30 ? -25.179 38.664 68.991 1.00 22.73 30 VAL B C 1
ATOM 1023 O O . VAL B 1 30 ? -24.929 39.461 68.084 1.00 23.07 30 VAL B O 1
ATOM 1027 N N . GLU B 1 31 ? -25.282 37.357 68.803 1.00 20.84 31 GLU B N 1
ATOM 1028 C CA . GLU B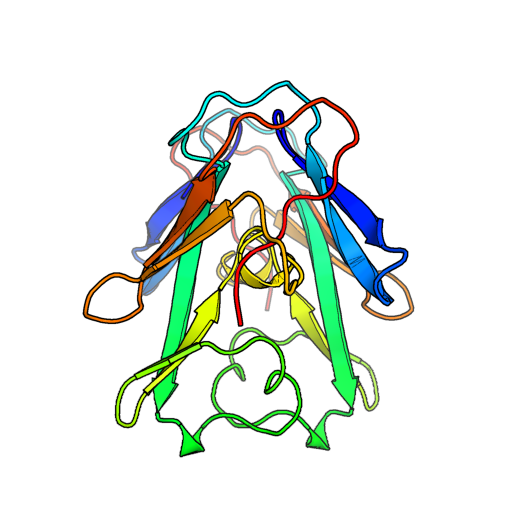 1 31 ? -25.047 36.762 67.499 1.00 19.52 31 GLU B CA 1
ATOM 1029 C C . GLU B 1 31 ? -25.838 35.476 67.297 1.00 18.04 31 GLU B C 1
ATOM 1030 O O . GLU B 1 31 ? -26.016 34.697 68.234 1.00 16.89 31 GLU B O 1
ATOM 1036 N N . GLU B 1 32 ? -26.322 35.275 66.074 1.00 16.59 32 GLU B N 1
ATOM 1037 C CA . GLU B 1 32 ? -27.028 34.050 65.708 1.00 17.58 32 GLU B CA 1
ATOM 1038 C C . GLU B 1 32 ? -26.389 33.620 64.398 1.00 15.29 32 GLU B C 1
ATOM 1039 O O . GLU B 1 32 ? -26.368 34.379 63.429 1.00 18.74 32 GLU B O 1
ATOM 1045 N N . CYS B 1 33 ? -25.855 32.407 64.369 1.00 15.72 33 CYS B N 1
ATOM 1046 C CA . CYS B 1 33 ? -25.193 31.925 63.168 1.00 15.31 33 CYS B CA 1
ATOM 1047 C C . CYS B 1 33 ? -25.465 30.453 62.888 1.00 15.32 33 CYS B C 1
ATOM 1048 O O . CYS B 1 33 ? -25.855 29.698 63.774 1.00 15.42 33 CYS B O 1
ATOM 1051 N N . LEU B 1 34 ? -25.259 30.053 61.641 1.00 15.62 34 LEU B N 1
ATOM 1052 C CA . LEU B 1 34 ? -25.444 28.662 61.261 1.00 16.22 34 LEU B CA 1
ATOM 1053 C C . LEU B 1 34 ? -24.119 27.946 61.491 1.00 15.72 34 LEU B C 1
ATOM 1054 O O . LEU B 1 34 ? -23.062 28.572 61.517 1.00 16.07 34 LEU B O 1
ATOM 1059 N N . CYS B 1 35 ? -24.183 26.634 61.666 1.00 14.93 35 CYS B N 1
ATOM 1060 C CA . CYS B 1 35 ? -22.981 25.840 61.884 1.00 14.05 35 CYS B CA 1
ATOM 1061 C C . CYS B 1 35 ? -22.916 24.714 60.870 1.00 14.01 35 CYS B C 1
ATOM 1062 O O . CYS B 1 35 ? -23.945 24.266 60.369 1.00 16.75 35 CYS B O 1
ATOM 1065 N N . ILE B 1 36 ? -21.703 24.273 60.554 1.00 13.92 36 ILE B N 1
ATOM 1066 C CA . ILE B 1 36 ? -21.527 23.145 59.646 1.00 13.36 36 ILE B CA 1
ATOM 1067 C C . ILE B 1 36 ? -21.255 21.977 60.584 1.00 14.13 36 ILE B C 1
ATOM 1068 O O . ILE B 1 36 ? -20.310 22.009 61.373 1.00 14.05 36 ILE B O 1
ATOM 1073 N N . VAL B 1 37 ? -22.089 20.949 60.491 1.00 13.99 37 VAL B N 1
ATOM 1074 C CA . VAL B 1 37 ? -22.000 19.793 61.370 1.00 14.62 37 VAL B CA 1
ATOM 1075 C C . VAL B 1 37 ? -21.531 18.524 60.678 1.00 15.44 37 VAL B C 1
ATOM 1076 O O . VAL B 1 37 ? -22.027 18.175 59.605 1.00 15.36 37 VAL B O 1
ATOM 1080 N N . ARG B 1 38 ? -20.583 17.832 61.308 1.00 14.79 38 ARG B N 1
ATOM 1081 C CA . ARG B 1 38 ? -20.044 16.581 60.770 1.00 14.24 38 ARG B CA 1
ATOM 1082 C C . ARG B 1 38 ? -19.602 15.643 61.889 1.00 15.01 38 ARG B C 1
ATOM 1083 O O . ARG B 1 38 ? -19.277 16.082 62.996 1.00 15.21 38 ARG B O 1
ATOM 1091 N N . HIS B 1 39 ? -19.581 14.349 61.586 1.00 14.81 39 HIS B N 1
ATOM 1092 C CA . HIS B 1 39 ? -19.157 13.339 62.547 1.00 15.30 39 HIS B CA 1
ATOM 1093 C C . HIS B 1 39 ? -17.769 13.730 63.064 1.00 15.87 39 HIS B C 1
ATOM 1094 O O . HIS B 1 39 ? -16.933 14.223 62.308 1.00 15.40 39 HIS B O 1
ATOM 1101 N N . ASN B 1 40 ? -17.532 13.523 64.355 1.00 17.34 40 ASN B N 1
ATOM 1102 C CA . ASN B 1 40 ? -16.244 13.869 64.955 1.00 16.89 40 ASN B CA 1
ATOM 1103 C C . ASN B 1 40 ? -15.030 13.416 64.153 1.00 17.80 40 ASN B C 1
ATOM 1104 O O . ASN B 1 40 ? -14.027 14.124 64.091 1.00 17.76 40 ASN B O 1
ATOM 1109 N N . ASP B 1 41 ? -15.114 12.232 63.550 1.00 16.11 41 ASP B N 1
ATOM 1110 C CA . ASP B 1 41 ? -13.989 11.702 62.799 1.00 16.71 41 ASP B CA 1
ATOM 1111 C C . ASP B 1 41 ? -13.688 12.391 61.471 1.00 14.85 41 ASP B C 1
ATOM 1112 O O . ASP B 1 41 ? -12.677 12.090 60.834 1.00 17.56 41 ASP B O 1
ATOM 1117 N N . ASP B 1 42 ? -14.552 13.313 61.053 1.00 15.50 42 ASP B N 1
ATOM 1118 C CA . ASP B 1 42 ? -14.321 14.045 59.810 1.00 15.27 42 ASP B CA 1
ATOM 1119 C C . ASP B 1 42 ? -13.460 15.285 60.043 1.00 14.32 42 ASP B C 1
ATOM 1120 O O . ASP B 1 42 ? -12.953 15.878 59.094 1.00 15.44 42 ASP B O 1
ATOM 1125 N N . TRP B 1 43 ? -13.296 15.681 61.302 1.00 14.40 43 TRP B N 1
ATOM 1126 C CA . TRP B 1 43 ? -12.513 16.873 61.604 1.00 15.00 43 TRP B CA 1
ATOM 1127 C C . TRP B 1 43 ? -11.051 16.594 61.902 1.00 14.69 43 TRP B C 1
ATOM 1128 O O . TRP B 1 43 ? -10.718 15.636 62.605 1.00 18.23 43 TRP B O 1
ATOM 1139 N N . GLY B 1 44 ? -10.185 17.438 61.350 1.00 17.00 44 GLY B N 1
ATOM 1140 C CA . GLY B 1 44 ? -8.759 17.310 61.576 1.00 16.65 44 GLY B CA 1
ATOM 1141 C C . GLY B 1 44 ? -8.411 18.154 62.789 1.00 16.39 44 GLY B C 1
ATOM 1142 O O . GLY B 1 44 ? -9.294 18.518 63.564 1.00 16.51 44 GLY B O 1
ATOM 1143 N N . THR B 1 45 ? -7.135 18.479 62.956 1.00 17.45 45 THR B N 1
ATOM 1144 C CA . THR B 1 45 ? -6.702 19.290 64.089 1.00 16.96 45 THR B CA 1
ATOM 1145 C C . THR B 1 45 ? -6.886 20.785 63.844 1.00 17.88 45 THR B C 1
ATOM 1146 O O . THR B 1 45 ? -6.867 21.582 64.778 1.00 17.07 45 THR B O 1
ATOM 1150 N N . ALA B 1 46 ? -7.070 21.161 62.584 1.00 16.22 46 ALA B N 1
ATOM 1151 C CA . ALA B 1 46 ? -7.221 22.563 62.209 1.00 17.13 46 ALA B CA 1
ATOM 1152 C C . ALA B 1 46 ? -8.115 23.430 63.094 1.00 16.45 46 ALA B C 1
ATOM 1153 O O . ALA B 1 46 ? -7.712 24.526 63.495 1.00 16.58 46 ALA B O 1
ATOM 1155 N N . LEU B 1 47 ? -9.318 22.945 63.397 1.00 15.15 47 LEU B N 1
ATOM 1156 C CA . LEU B 1 47 ? -10.283 23.720 64.184 1.00 17.19 47 LEU B CA 1
ATOM 1157 C C . LEU B 1 47 ? -10.598 23.192 65.582 1.00 19.73 47 LEU B C 1
ATOM 1158 O O . LEU B 1 47 ? -11.648 23.502 66.141 1.00 18.61 47 LEU B O 1
ATOM 1163 N N . GLU B 1 48 ? -9.693 22.404 66.149 1.00 21.15 48 GLU B N 1
ATOM 1164 C CA . GLU B 1 48 ? -9.896 21.834 67.480 1.00 24.92 48 GLU B CA 1
ATOM 1165 C C . GLU B 1 48 ? -10.340 22.842 68.529 1.00 24.81 48 GLU B C 1
ATOM 1166 O O . GLU B 1 48 ? -11.221 22.560 69.347 1.00 27.05 48 GLU B O 1
ATOM 1172 N N . ASP B 1 49 ? -9.716 24.013 68.509 1.00 24.25 49 ASP B N 1
ATOM 1173 C CA . ASP B 1 49 ? -10.005 25.048 69.492 1.00 25.08 49 ASP B CA 1
ATOM 1174 C C . ASP B 1 49 ? -11.274 25.856 69.242 1.00 24.65 49 ASP B C 1
ATOM 1175 O O . ASP B 1 49 ? -11.635 26.716 70.049 1.00 24.81 49 ASP B O 1
ATOM 1180 N N . TYR B 1 50 ? -11.960 25.569 68.141 1.00 19.59 50 TYR B N 1
ATOM 1181 C CA . TYR B 1 50 ? -13.175 26.294 67.786 1.00 19.72 50 TYR B CA 1
ATOM 1182 C C . TYR B 1 50 ? -14.444 25.442 67.795 1.00 17.56 50 TYR B C 1
ATOM 1183 O O . TYR B 1 50 ? -15.537 25.948 68.057 1.00 19.07 50 TYR B O 1
ATOM 1192 N N . LEU B 1 51 ? -14.296 24.154 67.508 1.00 18.41 51 LEU B N 1
ATOM 1193 C CA . LEU B 1 51 ? -15.436 23.243 67.437 1.00 17.64 51 LEU B CA 1
ATOM 1194 C C . LEU B 1 51 ? -16.224 23.032 68.724 1.00 19.21 51 LEU B C 1
ATOM 1195 O O . LEU B 1 51 ? -15.680 23.077 69.826 1.00 20.63 51 LEU B O 1
ATOM 1200 N N . PHE B 1 52 ? -17.521 22.803 68.558 1.00 19.16 52 PHE B N 1
ATOM 1201 C CA . PHE B 1 52 ? -18.422 22.524 69.671 1.00 20.21 52 PHE B CA 1
ATOM 1202 C C . PHE B 1 52 ? -18.875 21.097 69.395 1.00 20.82 52 PHE B C 1
ATOM 1203 O O . PHE B 1 52 ? -19.249 20.772 68.268 1.00 20.87 52 PHE B O 1
ATOM 1211 N N . SER B 1 53 ? -18.828 20.241 70.411 1.00 21.12 53 SER B N 1
ATOM 1212 C CA . SER B 1 53 ? -19.192 18.844 70.222 1.00 22.91 53 SER B CA 1
ATOM 1213 C C . SER B 1 53 ? -20.311 18.326 71.117 1.00 24.84 53 SER B C 1
ATOM 1214 O O . SER B 1 53 ? -20.530 18.821 72.222 1.00 25.80 53 SER B O 1
ATOM 1217 N N . ARG B 1 54 ? -21.014 17.319 70.613 1.00 23.58 54 ARG B N 1
ATOM 1218 C CA . ARG B 1 54 ? -22.101 16.665 71.336 1.00 24.89 54 ARG B CA 1
ATOM 1219 C C . ARG B 1 54 ? -22.166 15.241 70.798 1.00 25.32 54 ARG B C 1
ATOM 1220 O O . ARG B 1 54 ? -22.391 15.031 69.607 1.00 25.26 54 ARG B O 1
ATOM 1222 N N . LYS B 1 55 ? -21.957 14.267 71.677 1.00 25.34 55 LYS B N 1
ATOM 1223 C CA . LYS B 1 55 ? -21.971 12.866 71.280 1.00 26.43 55 LYS B CA 1
ATOM 1224 C C . LYS B 1 55 ? -20.935 12.603 70.190 1.00 25.36 55 LYS B C 1
ATOM 1225 O O . LYS B 1 55 ? -19.756 12.894 70.379 1.00 25.70 55 LYS B O 1
ATOM 1231 N N . ASN B 1 56 ? -21.364 12.067 69.051 1.00 25.42 56 ASN B N 1
ATOM 1232 C CA . ASN B 1 56 ? -20.429 11.759 67.971 1.00 25.30 56 ASN B CA 1
ATOM 1233 C C . ASN B 1 56 ? -20.344 12.842 66.901 1.00 24.01 56 ASN B C 1
ATOM 1234 O O . ASN B 1 56 ? -19.789 12.614 65.831 1.00 23.06 56 ASN B O 1
ATOM 1239 N N . MET B 1 57 ? -20.871 14.025 67.199 1.00 22.23 57 MET B N 1
ATOM 1240 C CA . MET B 1 57 ? -20.861 15.119 66.230 1.00 21.92 57 MET B CA 1
ATOM 1241 C C . MET B 1 57 ? -20.134 16.365 66.723 1.00 20.33 57 MET B C 1
ATOM 1242 O O . MET B 1 57 ? -20.080 16.635 67.921 1.00 22.03 57 MET B O 1
ATOM 1247 N N . SER B 1 58 ? -19.567 17.117 65.787 1.00 18.37 58 SER B N 1
ATOM 1248 C CA . SER B 1 58 ? -18.897 18.372 66.113 1.00 17.26 58 SER B CA 1
ATOM 1249 C C . SER B 1 58 ? -19.393 19.398 65.108 1.00 16.66 58 SER B C 1
ATOM 1250 O O . SER B 1 58 ? -19.734 19.055 63.971 1.00 16.86 58 SER B O 1
ATOM 1253 N N . ALA B 1 59 ? -19.448 20.655 65.530 1.00 15.53 59 ALA B N 1
ATOM 1254 C CA . ALA B 1 59 ? -19.939 21.701 64.654 1.00 14.08 59 ALA B CA 1
ATOM 1255 C C . ALA B 1 59 ? -19.050 22.928 64.657 1.00 15.57 59 ALA B C 1
ATOM 1256 O O . ALA B 1 59 ? -18.542 23.333 65.703 1.00 15.71 59 ALA B O 1
ATOM 1258 N N . MET B 1 60 ? -18.858 23.507 63.475 1.00 13.03 60 MET B N 1
ATOM 1259 C CA . MET B 1 60 ? -18.061 24.720 63.334 1.00 13.01 60 MET B CA 1
ATOM 1260 C C . MET B 1 60 ? -19.021 25.876 63.095 1.00 12.93 60 MET B C 1
ATOM 1261 O O . MET B 1 60 ? -19.738 25.906 62.094 1.00 13.70 60 MET B O 1
ATOM 1266 N N . ALA B 1 61 ? -19.044 26.823 64.025 1.00 12.57 61 ALA B N 1
ATOM 1267 C CA . ALA B 1 61 ? -19.923 27.972 63.905 1.00 13.08 61 ALA B CA 1
ATOM 1268 C C . ALA B 1 61 ? -19.422 28.974 62.873 1.00 13.12 61 ALA B C 1
ATOM 1269 O O . ALA B 1 61 ? -18.249 29.351 62.876 1.00 14.56 61 ALA B O 1
ATOM 1271 N N . LEU B 1 62 ? -20.317 29.404 61.990 1.00 12.45 62 LEU B N 1
ATOM 1272 C CA . LEU B 1 62 ? -19.954 30.390 60.982 1.00 12.61 62 LEU B CA 1
ATOM 1273 C C . LEU B 1 62 ? -20.295 31.769 61.550 1.00 13.05 62 LEU B C 1
ATOM 1274 O O . LEU B 1 62 ? -20.468 31.906 62.759 1.00 14.52 62 LEU B O 1
ATOM 1279 N N . GLY B 1 63 ? -20.399 32.787 60.703 1.00 14.31 63 GLY B N 1
ATOM 1280 C CA . GLY B 1 63 ? -20.686 34.115 61.226 1.00 14.16 63 GLY B CA 1
ATOM 1281 C C . GLY B 1 63 ? -19.588 34.506 62.207 1.00 14.39 63 GLY B C 1
ATOM 1282 O O . GLY B 1 63 ? -18.409 34.289 61.926 1.00 12.95 63 GLY B O 1
ATOM 1283 N N . PHE B 1 64 ? -19.967 35.080 63.349 1.00 14.59 64 PHE B N 1
ATOM 1284 C CA . PHE B 1 64 ? -19.001 35.489 64.379 1.00 14.87 64 PHE B CA 1
ATOM 1285 C C . PHE B 1 64 ? -18.892 34.429 65.474 1.00 15.40 64 PHE B C 1
ATOM 1286 O O . PHE B 1 64 ? -18.043 34.525 66.363 1.00 15.70 64 PHE B O 1
ATOM 1294 N N . GLY B 1 65 ? -19.761 33.426 65.398 1.00 13.98 65 GLY B N 1
ATOM 1295 C CA . GLY B 1 65 ? -19.827 32.375 66.401 1.00 14.78 65 GLY B CA 1
ATOM 1296 C C . GLY B 1 65 ? -18.552 31.770 66.946 1.00 15.50 65 GLY B C 1
ATOM 1297 O O . GLY B 1 65 ? -18.397 31.638 68.158 1.00 18.52 65 GLY B O 1
ATOM 1298 N N . ALA B 1 66 ? -17.633 31.396 66.064 1.00 16.98 66 ALA B N 1
ATOM 1299 C CA . ALA B 1 66 ? -16.391 30.770 66.504 1.00 17.94 66 ALA B CA 1
ATOM 1300 C C . ALA B 1 66 ? -15.309 31.752 66.940 1.00 19.30 66 ALA B C 1
ATOM 1301 O O . ALA B 1 66 ? -14.259 31.340 67.432 1.00 23.33 66 ALA B O 1
ATOM 1303 N N . ILE B 1 67 ? -15.560 33.044 66.776 1.00 18.45 67 ILE B N 1
ATOM 1304 C CA . ILE B 1 67 ? -14.565 34.049 67.131 1.00 18.21 67 ILE B CA 1
ATO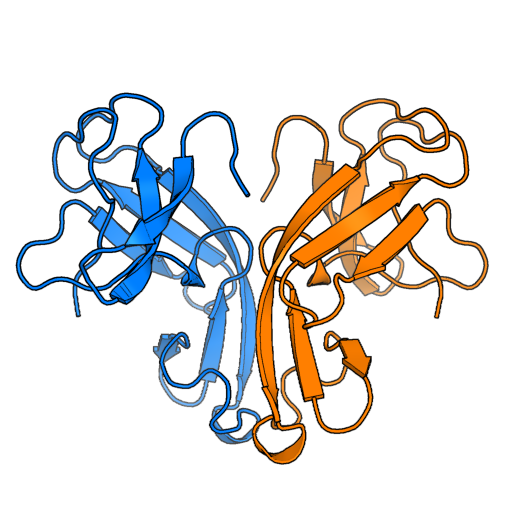M 1305 C C . ILE B 1 67 ? -14.586 34.449 68.610 1.00 18.80 67 ILE B C 1
ATOM 1306 O O . ILE B 1 67 ? -13.573 34.891 69.153 1.00 19.58 67 ILE B O 1
ATOM 1311 N N . PHE B 1 68 ? -15.731 34.287 69.265 1.00 19.46 68 PHE B N 1
ATOM 1312 C CA . PHE B 1 68 ? -15.835 34.627 70.681 1.00 19.21 68 PHE B CA 1
ATOM 1313 C C . PHE B 1 68 ? -14.822 33.818 71.481 1.00 18.89 68 PHE B C 1
ATOM 1314 O O . PHE B 1 68 ? -14.716 32.602 71.323 1.00 20.72 68 PHE B O 1
ATOM 1322 N N . ASN B 1 69 ? -14.060 34.499 72.330 1.00 21.17 69 ASN B N 1
ATOM 1323 C CA . ASN B 1 69 ? -13.065 33.829 73.159 1.00 22.61 69 ASN B CA 1
ATOM 1324 C C . ASN B 1 69 ? -13.690 33.263 74.431 1.00 25.76 69 ASN B C 1
ATOM 1325 O O . ASN B 1 69 ? -14.775 33.679 74.840 1.00 24.14 69 ASN B O 1
ATOM 1330 N N . HIS B 1 70 ? -12.999 32.307 75.045 1.00 27.30 70 HIS B N 1
ATOM 1331 C CA . HIS B 1 70 ? -13.458 31.686 76.284 1.00 31.44 70 HIS B CA 1
ATOM 1332 C C . HIS B 1 70 ? -12.859 32.448 77.465 1.00 32.95 70 HIS B C 1
ATOM 1333 O O . HIS B 1 70 ? -11.885 33.184 77.309 1.00 33.52 70 HIS B O 1
ATOM 1340 N N . SER B 1 71 ? -13.437 32.265 78.647 1.00 33.51 71 SER B N 1
ATOM 1341 C CA . SER B 1 71 ? -12.945 32.941 79.840 1.00 34.94 71 SER B CA 1
ATOM 1342 C C . SER B 1 71 ? -13.503 32.309 81.109 1.00 36.26 71 SER B C 1
ATOM 1343 O O . SER B 1 71 ? -14.570 31.695 81.090 1.00 36.61 71 SER B O 1
ATOM 1346 N N . LYS B 1 72 ? -12.774 32.467 82.210 1.00 37.44 72 LYS B N 1
ATOM 1347 C CA . LYS B 1 72 ? -13.197 31.921 83.495 1.00 38.10 72 LYS B CA 1
ATOM 1348 C C . LYS B 1 72 ? -14.290 32.802 84.089 1.00 38.64 72 LYS B C 1
ATOM 1349 O O . LYS B 1 72 ? -15.046 32.374 84.964 1.00 39.10 72 LYS B O 1
ATOM 1351 N N . ASP B 1 73 ? -14.364 34.037 83.602 1.00 38.67 73 ASP B N 1
ATOM 1352 C CA . ASP B 1 73 ? -15.362 35.003 84.052 1.00 39.04 73 ASP B CA 1
ATOM 1353 C C . ASP B 1 73 ? -15.973 35.680 82.826 1.00 37.19 73 ASP B C 1
ATOM 1354 O O . ASP B 1 73 ? -15.713 36.852 82.549 1.00 37.78 73 ASP B O 1
ATOM 1359 N N . PRO B 1 74 ? -16.804 34.939 82.074 1.00 35.19 74 PRO B N 1
ATOM 1360 C CA . PRO B 1 74 ? -17.471 35.425 80.862 1.00 33.22 74 PRO B CA 1
ATOM 1361 C C . PRO B 1 74 ? -18.664 36.351 81.081 1.00 31.46 74 PRO B C 1
ATOM 1362 O O . PRO B 1 74 ? -19.272 36.364 82.153 1.00 32.18 74 PRO B O 1
ATOM 1366 N N . ASN B 1 75 ? -18.990 37.126 80.050 1.00 28.09 75 ASN B N 1
ATOM 1367 C CA . ASN B 1 75 ? -20.123 38.040 80.098 1.00 26.68 75 ASN B CA 1
ATOM 1368 C C . ASN B 1 75 ? -21.173 37.614 79.077 1.00 24.16 75 ASN B C 1
ATOM 1369 O O . ASN B 1 75 ? -22.129 38.344 78.809 1.00 24.73 75 ASN B O 1
ATOM 1374 N N . ALA B 1 76 ? -20.980 36.430 78.505 1.00 23.98 76 ALA B N 1
ATOM 1375 C CA .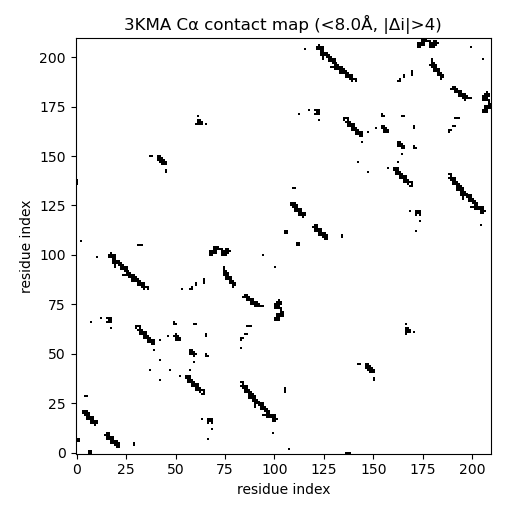 ALA B 1 76 ? -21.914 35.897 77.518 1.00 22.46 76 ALA B CA 1
ATOM 1376 C C . ALA B 1 76 ? -21.936 34.374 77.562 1.00 22.34 76 ALA B C 1
ATOM 1377 O O . ALA B 1 76 ? -21.082 33.746 78.187 1.00 21.56 76 ALA B O 1
ATOM 1379 N N . ARG B 1 77 ? -22.918 33.782 76.891 1.00 20.96 77 ARG B N 1
ATOM 1380 C CA . ARG B 1 77 ? -23.050 32.333 76.855 1.00 21.56 77 ARG B CA 1
ATOM 1381 C C . ARG B 1 77 ? -23.415 31.907 75.439 1.00 19.91 77 ARG B C 1
ATOM 1382 O O . ARG B 1 77 ? -23.926 32.710 74.658 1.00 19.39 77 ARG B O 1
ATOM 1390 N N . HIS B 1 78 ? -23.133 30.656 75.101 1.00 21.25 78 HIS B N 1
ATOM 1391 C CA . HIS B 1 78 ? -23.500 30.166 73.781 1.00 23.16 78 HIS B CA 1
ATOM 1392 C C . HIS B 1 78 ? -24.614 29.146 73.960 1.00 22.17 78 HIS B C 1
ATOM 1393 O O . HIS B 1 78 ? -24.754 28.539 75.022 1.00 23.59 78 HIS B O 1
ATOM 1400 N N . GLU B 1 79 ? -25.408 28.968 72.915 1.00 20.94 79 GLU B N 1
ATOM 1401 C CA . GLU B 1 79 ? -26.527 28.046 72.944 1.00 20.61 79 GLU B CA 1
ATOM 1402 C C . GLU B 1 79 ? -26.597 27.383 71.573 1.00 19.65 79 GLU B C 1
ATOM 1403 O O . GLU B 1 79 ? -26.537 28.060 70.555 1.00 18.87 79 GLU B O 1
ATOM 1409 N N . LEU B 1 80 ? -26.695 26.060 71.551 1.00 19.70 80 LEU B N 1
ATOM 1410 C CA . LEU B 1 80 ? -26.766 25.323 70.291 1.00 20.45 80 LEU B CA 1
ATOM 1411 C C . LEU B 1 80 ? -28.081 24.568 70.179 1.00 22.38 80 LEU B C 1
ATOM 1412 O O . LEU B 1 80 ? -28.599 24.063 71.176 1.00 22.99 80 LEU B O 1
ATOM 1417 N N . THR B 1 81 ? -28.623 24.504 68.966 1.00 21.51 81 THR B N 1
ATOM 1418 C CA . THR B 1 81 ? -29.869 23.785 68.733 1.00 21.75 81 THR B CA 1
ATOM 1419 C C . THR B 1 81 ? -29.581 22.291 68.820 1.00 23.66 81 THR B C 1
ATOM 1420 O O . THR B 1 81 ? -28.420 21.875 68.812 1.00 23.09 81 THR B O 1
ATOM 1424 N N . ALA B 1 82 ? -30.637 21.487 68.900 1.00 25.14 82 ALA B N 1
ATOM 1425 C CA . ALA B 1 82 ? -30.496 20.039 69.011 1.00 28.62 82 ALA B CA 1
ATOM 1426 C C . ALA B 1 82 ? -29.458 19.430 68.067 1.00 28.73 82 ALA B C 1
ATOM 1427 O O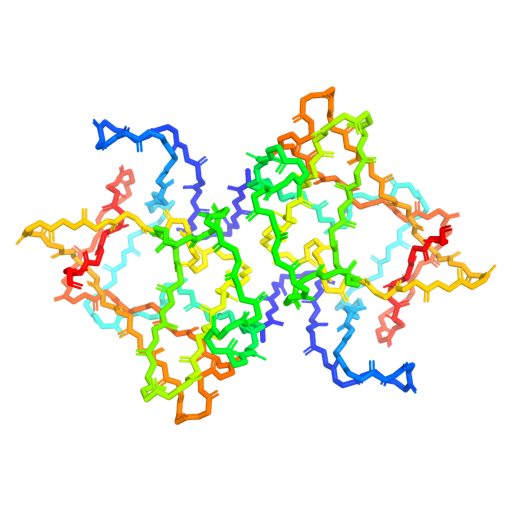 . ALA B 1 82 ? -28.525 18.762 68.515 1.00 32.07 82 ALA B O 1
ATOM 1429 N N . GLY B 1 83 ? -29.619 19.659 66.768 1.00 26.72 83 GLY B N 1
ATOM 1430 C CA . GLY B 1 83 ? -28.688 19.096 65.803 1.00 25.32 83 GLY B CA 1
ATOM 1431 C C . GLY B 1 83 ? -27.404 19.878 65.608 1.00 22.39 83 GLY B C 1
ATOM 1432 O O . GLY B 1 83 ? -26.646 19.605 64.672 1.00 21.18 83 GLY B O 1
ATOM 1433 N N . LEU B 1 84 ? -27.157 20.837 66.498 1.00 20.24 84 LEU B N 1
ATOM 1434 C CA . LEU B 1 84 ? -25.965 21.684 66.444 1.00 18.68 84 LEU B CA 1
ATOM 1435 C C . LEU B 1 84 ? -25.926 22.528 65.176 1.00 17.44 84 LEU B C 1
ATOM 1436 O O . LEU B 1 84 ? -24.878 23.056 64.817 1.00 16.41 84 LEU B O 1
ATOM 1441 N N . LYS B 1 85 ? -27.068 22.675 64.512 1.00 17.92 85 LYS B N 1
ATOM 1442 C CA . LYS B 1 85 ? -27.123 23.429 63.265 1.00 17.67 85 LYS B CA 1
ATOM 1443 C C . LYS B 1 85 ? -27.124 24.945 63.407 1.00 18.03 85 LYS B C 1
ATOM 1444 O O . LYS B 1 85 ? -26.805 25.657 62.456 1.00 17.92 85 LYS B O 1
ATOM 1446 N N . ARG B 1 86 ? -27.488 25.443 64.582 1.00 16.91 86 ARG B N 1
ATOM 1447 C CA . ARG B 1 86 ? -27.529 26.883 64.799 1.00 16.34 86 ARG B CA 1
ATOM 1448 C C . ARG B 1 86 ? -26.988 27.234 66.174 1.00 14.84 86 ARG B C 1
ATOM 1449 O O . ARG B 1 86 ? -27.257 26.536 67.149 1.00 16.37 86 ARG B O 1
ATOM 1457 N N . MET B 1 87 ? -26.223 28.319 66.242 1.00 14.71 87 MET B N 1
ATOM 1458 C CA . MET B 1 87 ? -25.659 28.769 67.506 1.00 16.02 87 MET B CA 1
ATOM 1459 C C . MET B 1 87 ? -26.093 30.188 67.820 1.00 15.41 87 MET B C 1
ATOM 1460 O O . MET B 1 87 ? -26.198 31.028 66.930 1.00 14.99 87 MET B O 1
ATOM 1465 N N . ARG B 1 88 ? -26.348 30.443 69.097 1.00 15.56 88 ARG B N 1
ATOM 1466 C CA . ARG B 1 88 ? -26.729 31.771 69.551 1.00 15.39 88 ARG B CA 1
ATOM 1467 C C . ARG B 1 88 ? -25.829 32.142 70.708 1.00 14.74 88 ARG B C 1
ATOM 1468 O O . ARG B 1 88 ? -25.464 31.288 71.517 1.00 15.19 88 ARG B O 1
ATOM 1476 N N . ILE B 1 89 ? -25.453 33.415 70.754 1.00 17.23 89 ILE B N 1
ATOM 1477 C CA . ILE B 1 89 ? -24.618 33.944 71.824 1.00 16.59 89 ILE B CA 1
ATOM 1478 C C . ILE B 1 89 ? -25.453 35.018 72.507 1.00 15.14 89 ILE B C 1
ATOM 1479 O O . ILE B 1 89 ? -25.901 35.958 71.858 1.00 16.41 89 ILE B O 1
ATOM 1484 N N . PHE B 1 90 ? -25.665 34.854 73.810 1.00 18.02 90 PHE B N 1
ATOM 1485 C CA . PHE B 1 90 ? -26.449 35.788 74.620 1.00 18.70 90 PHE B CA 1
ATOM 1486 C C . PHE B 1 90 ? -25.561 36.351 75.728 1.00 18.76 90 PHE B C 1
ATOM 1487 O O . PHE B 1 90 ? -24.678 35.660 76.224 1.00 20.23 90 PHE B O 1
ATOM 1495 N N . THR B 1 91 ? -25.811 37.594 76.127 1.00 22.07 91 THR B N 1
ATOM 1496 C CA . THR B 1 91 ? -25.042 38.205 77.204 1.00 25.40 91 THR B CA 1
ATOM 1497 C C . THR B 1 91 ? -25.619 37.692 78.524 1.00 26.93 91 THR B C 1
ATOM 1498 O O . THR B 1 91 ? -26.821 37.431 78.616 1.00 26.47 91 THR B O 1
ATOM 1502 N N . ILE B 1 92 ? -24.771 37.527 79.535 1.00 27.90 92 ILE B N 1
ATOM 1503 C CA . ILE B 1 92 ? -25.245 37.065 80.836 1.00 29.91 92 ILE B CA 1
ATOM 1504 C C . ILE B 1 92 ? -24.983 38.134 81.889 1.00 32.52 92 ILE B C 1
ATOM 1505 O O . ILE B 1 92 ? -25.044 37.878 83.094 1.00 33.74 92 ILE B O 1
ATOM 1510 N N . LYS B 1 93 ? -24.694 39.338 81.405 1.00 34.08 93 LYS B N 1
ATOM 1511 C CA . LYS B 1 93 ? -24.441 40.504 82.243 1.00 35.08 93 LYS B CA 1
ATOM 1512 C C . LYS B 1 93 ? -24.299 41.702 81.311 1.00 35.70 93 LYS B C 1
ATOM 1513 O O . LYS B 1 93 ? -24.011 41.542 80.125 1.00 35.02 93 LY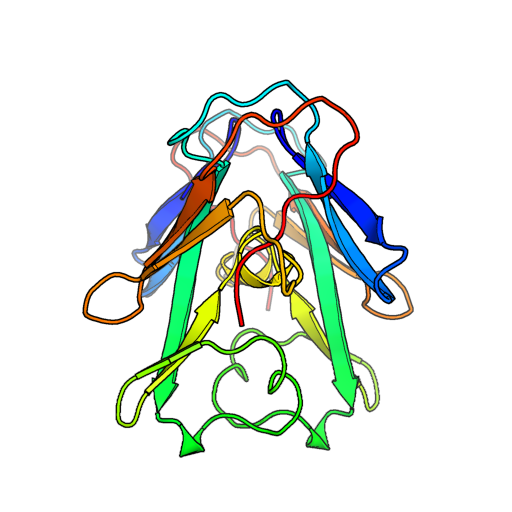S B O 1
ATOM 1519 N N . PRO B 1 94 ? -24.518 42.921 81.827 1.00 35.36 94 PRO B N 1
ATOM 1520 C CA . PRO B 1 94 ? -24.399 44.118 80.990 1.00 34.76 94 PRO B CA 1
ATOM 1521 C C . PRO B 1 94 ? -23.039 44.215 80.299 1.00 34.23 94 PRO B C 1
ATOM 1522 O O . PRO B 1 94 ? -22.024 43.792 80.852 1.00 34.02 94 PRO B O 1
ATOM 1526 N N . ILE B 1 95 ? -23.026 44.771 79.092 1.00 34.12 95 ILE B N 1
ATOM 1527 C CA . ILE B 1 95 ? -21.789 44.927 78.331 1.00 34.24 95 ILE B CA 1
ATOM 1528 C C . ILE B 1 95 ? -21.693 46.324 77.727 1.00 34.23 95 ILE B C 1
ATOM 1529 O O . ILE B 1 95 ? -22.611 46.780 77.046 1.00 35.01 95 ILE B O 1
ATOM 1534 N N . ALA B 1 96 ? -20.575 46.999 77.975 1.00 35.63 96 ALA B N 1
ATOM 1535 C CA . ALA B 1 96 ? -20.365 48.344 77.453 1.00 35.47 96 ALA B CA 1
ATOM 1536 C C . ALA B 1 96 ? -19.512 48.319 76.191 1.00 35.50 96 ALA B C 1
ATOM 1537 O O . ALA B 1 96 ? -18.775 47.365 75.947 1.00 36.17 96 ALA B O 1
ATOM 1539 N N . ILE B 1 97 ? -19.620 49.376 75.392 1.00 35.70 97 ILE B N 1
ATOM 1540 C CA . ILE B 1 97 ? -18.860 49.489 74.154 1.00 36.49 97 ILE B CA 1
ATOM 1541 C C . ILE B 1 97 ? -17.367 49.320 74.411 1.00 36.42 97 ILE B C 1
ATOM 1542 O O . ILE B 1 97 ? -16.838 49.831 75.400 1.00 37.54 97 ILE B O 1
ATOM 1547 N N . GLY B 1 98 ? -16.695 48.596 73.518 1.00 35.22 98 GLY B N 1
ATOM 1548 C CA . GLY B 1 98 ? -15.266 48.378 73.657 1.00 32.90 98 GLY B CA 1
ATOM 1549 C C . GLY B 1 98 ? -14.888 47.160 74.479 1.00 31.13 98 GLY B C 1
ATOM 1550 O O . GLY B 1 98 ? -13.746 46.704 74.433 1.00 29.77 98 GLY B O 1
ATOM 1551 N N . GLU B 1 99 ? -15.841 46.630 75.238 1.00 30.45 99 GLU B N 1
ATOM 1552 C CA . GLU B 1 99 ? -15.578 45.462 76.065 1.00 28.06 99 GLU B CA 1
ATOM 1553 C C . GLU B 1 99 ? -15.582 44.210 75.197 1.00 27.47 99 GLU B C 1
ATOM 1554 O O . GLU B 1 99 ? -16.324 44.130 74.217 1.00 27.18 99 GLU B O 1
ATOM 1556 N N . GLU B 1 100 ? -14.753 43.235 75.547 1.00 25.72 100 GLU B N 1
ATOM 1557 C CA . GLU B 1 100 ? -14.715 42.004 74.772 1.00 24.70 100 GLU B CA 1
ATOM 1558 C C . GLU B 1 100 ? -15.820 41.093 75.275 1.00 24.58 100 GLU B C 1
ATOM 1559 O O . GLU B 1 100 ? -16.080 41.022 76.476 1.00 23.99 100 GLU B O 1
ATOM 1565 N N . ILE B 1 101 ? -16.465 40.399 74.347 1.00 24.23 101 ILE B N 1
ATOM 1566 C CA . ILE B 1 101 ? -17.550 39.483 74.676 1.00 22.74 101 ILE B CA 1
ATOM 1567 C C . ILE B 1 101 ? -16.965 38.079 74.720 1.00 22.24 101 ILE B C 1
ATOM 1568 O O . ILE B 1 101 ? -16.428 37.594 73.724 1.00 22.05 101 ILE B O 1
ATOM 1573 N N . THR B 1 102 ? -17.061 37.432 75.877 1.00 22.94 102 THR B N 1
ATOM 1574 C CA . THR B 1 102 ? -16.516 36.091 76.050 1.00 24.45 102 THR B CA 1
ATOM 1575 C C . THR B 1 102 ? -17.543 35.104 76.595 1.00 26.20 102 THR B C 1
ATOM 1576 O O . THR B 1 102 ? -18.544 35.504 77.188 1.00 26.77 102 THR B O 1
ATOM 1580 N N . ILE B 1 103 ? -17.286 33.816 76.378 1.00 27.45 103 ILE B N 1
ATOM 1581 C CA . ILE B 1 103 ? -18.166 32.751 76.854 1.00 28.78 103 ILE B CA 1
ATOM 1582 C C . ILE B 1 103 ? -17.376 31.806 77.757 1.00 31.40 103 ILE B C 1
ATOM 1583 O O . ILE B 1 103 ? -16.150 31.891 77.832 1.00 31.59 103 ILE B O 1
ATOM 1588 N N . SER B 1 104 ? -18.076 30.906 78.441 1.00 33.91 104 SER B N 1
ATOM 1589 C CA . SER B 1 104 ? -17.430 29.966 79.352 1.00 38.07 104 SER B CA 1
ATOM 1590 C C . SER B 1 104 ? -16.635 28.876 78.644 1.00 39.82 104 SER B C 1
ATOM 1591 O O . SER B 1 104 ? -16.646 28.777 77.418 1.00 40.88 104 SER B O 1
ATOM 1594 N N . TYR B 1 105 ? -15.943 28.063 79.438 1.00 42.70 105 TYR B N 1
ATOM 1595 C CA . TYR B 1 105 ? -15.142 26.958 78.924 1.00 44.51 105 TYR B CA 1
ATOM 1596 C C . TYR B 1 105 ? -15.959 25.669 78.910 1.00 45.83 105 TYR B C 1
ATOM 1597 O O . TYR B 1 105 ? -15.565 24.717 79.617 1.00 46.89 105 TYR B O 1
#

GO terms:
  GO:0042802 identical protein binding (F, IPI)

Solvent-accessible surface area: 10271 Å² total; per-residue (Å²): 29,121,27,102,70,0,44,12,92,82,10,129,107,41,62,120,0,0,18,3,100,73,75,5,63,146,40,54,70,0,10,47,0,24,11,20,37,79,71,53,124,43,31,28,81,5,4,106,114,69,32,23,80,45,202,75,58,6,0,0,0,2,3,17,1,6,10,8,32,57,25,103,82,17,15,0,97,72,72,49,48,111,54,11,51,71,0,68,0,30,1,57,88,97,3,56,120,40,80,29,0,10,1,66,205,24,135,57,112,18,0,55,12,85,82,10,129,109,41,64,119,0,0,16,3,44,77,75,8,64,141,41,57,73,12,18,51,0,24,14,13,37,83,70,52,124,43,32,28,81,5,3,112,119,60,34,22,78,46,205,75,57,5,0,0,0,5,3,18,1,6,9,8,34,59,27,105,107,15,22,0,99,72,73,48,46,113,52,12,52,74,0,65,0,28,1,66,76,103,8,68,120,41,39,29,0,11,3,63,199

CATH classification: 2.170.270.10

Nearest PDB structures (foldseek):
  3kma-assembly1_B  TM=1.009E+00  e=7.877E-20  Paramecium bursaria Chlorella virus 1
  3kmj-assembly1_A  TM=9.944E-01  e=1.099E-18  Paramecium bursaria Chlorella virus 1
  2g46-assembly1_B  TM=8.677E-01  e=5.751E-14  Paramecium bursaria Chlorella virus 1
  4rz0-assembly1_A  TM=8.951E-01  e=2.044E-10  Plasmodium (Laverania)
  5ww0-assembly1_B  TM=9.125E-01  e=1.286E-08  Schizosaccharomyces pombe 972h-

Secondary structure (DSSP, 8-state):
-B-SSEEEEE-TTSSEEEEESS-B-TT-EEEEEEEEEEEGGG--STTTTT-EEETTEEEEETBTTTTPEE-SS-SEEEEE-TTS-EEEEEESS-B-TTPEEEE--/-B-SSEEEEE-TTSSEEEEESS-B-TT-EEEEEEEEEEEGGG--STTTTT-EEETTEEEEETBTTTTPEE-SS-SEEEEE-TTS-EEEEEESS-B-TTPEEEE--

Foldseek 3Di:
DDDPFWDWDADPVGGIFIFTQAKDAAFAWRDKFFKDKDFQVVDDPVQPVQWDDDDRMIIHTPDCRSRHAADPDFQWEKDADPRRGMIIITGRHIHHGGDTGHYHD/DDDCFWDWDADPVGDIFIFTQAKDAAFAWRDKFFKDKDFQVVDDPVCVQQWDDDDRMIIHTPDCRSRHAADPDFQWEKDADPRSGMIIIGGRHIHGGGDTGHYHD